Protein AF-A0A0F8W3Z9-F1 (afdb_monomer)

Solven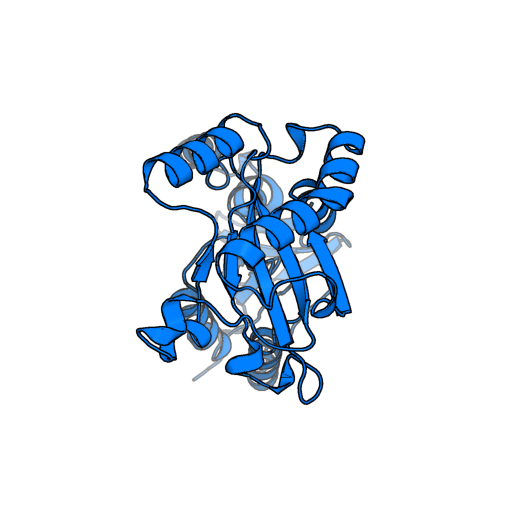t-accessible surface area (backbone atoms only — not comparable to full-atom values): 14877 Å² total; per-residue (Å²): 132,86,66,58,95,30,45,37,34,42,25,59,53,70,90,83,74,87,78,61,67,70,60,57,45,52,52,48,52,65,41,32,76,41,42,36,48,34,50,60,49,85,81,93,47,72,67,58,58,51,50,52,50,51,22,46,77,62,70,28,65,73,54,64,90,62,57,72,54,29,51,36,68,56,96,96,36,63,43,26,36,30,31,70,89,70,53,73,48,79,20,72,39,77,46,75,60,43,55,71,59,53,45,46,45,55,28,57,28,54,87,77,50,54,69,73,54,49,55,51,56,71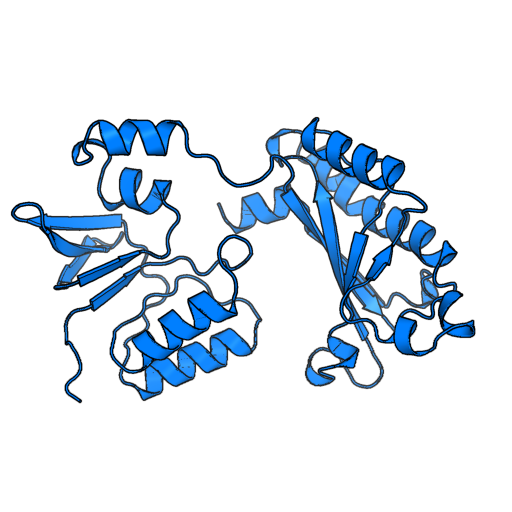,74,57,71,78,75,70,66,41,30,68,18,39,44,35,38,37,24,53,58,73,63,51,39,66,66,29,81,80,42,64,63,61,59,64,46,72,69,43,80,46,75,66,95,50,69,64,58,52,50,50,38,52,50,31,5,55,69,44,32,71,35,88,68,56,37,33,43,35,30,47,59,26,82,80,41,60,84,73,25,63,91,81,38,28,36,36,41,33,40,34,61,25,17,43,41,86,59,50,55,74,67,56,50,51,50,46,51,72,44,45,63,60,53,23,40,57,53,44,24,76,50,12,69,63,38,41,74,91,32,48,76,46,72,50,56,42,44,32,53,55,49,45,72,71,76,107

Nearest PDB structures (foldseek):
  4dgk-assembly1_A  TM=7.203E-01  e=3.608E-09  Pantoea ananatis
  3fg2-assembly1_P  TM=6.485E-01  e=2.665E-03  Rhodopseudomonas palustris
  3lxd-assembly1_A  TM=5.078E-01  e=5.496E-03  Novosphingobium aromaticivorans DSM 12444
  3nlc-assembly1_A  TM=4.583E-01  e=8.470E-04  Vibrio parahaemolyticus
  2i0z-assembly1_A  TM=4.394E-01  e=2.224E-03  Bacillus cereus

Organism: NCBI:txid412755

Structure (mmCIF, N/CA/C/O backbone):
data_AF-A0A0F8W3Z9-F1
#
_entry.id   AF-A0A0F8W3Z9-F1
#
loop_
_atom_site.group_PDB
_atom_site.id
_atom_site.type_symbol
_atom_site.label_atom_id
_atom_site.label_alt_id
_atom_site.label_comp_id
_atom_site.label_asym_id
_atom_site.label_entity_id
_atom_site.label_seq_id
_atom_site.pdbx_PDB_ins_code
_atom_site.Cartn_x
_atom_site.Cartn_y
_atom_site.Cartn_z
_atom_site.occupancy
_atom_site.B_iso_or_equiv
_atom_site.auth_seq_id
_atom_site.auth_comp_id
_atom_site.auth_asym_id
_atom_site.auth_atom_id
_atom_site.pdbx_PDB_model_num
ATOM 1 N N . MET A 1 1 ? -18.873 -22.436 25.878 1.00 32.19 1 MET A N 1
ATOM 2 C CA . MET A 1 1 ? -18.238 -21.326 26.623 1.00 32.19 1 MET A CA 1
ATOM 3 C C . MET A 1 1 ? -19.134 -20.111 26.423 1.00 32.19 1 MET A C 1
ATOM 5 O O . MET A 1 1 ? -19.503 -19.871 25.285 1.00 32.19 1 MET A O 1
ATOM 9 N N . ALA A 1 2 ? -19.618 -19.459 27.483 1.00 29.38 2 ALA A N 1
ATOM 10 C CA . ALA A 1 2 ? -20.627 -18.401 27.351 1.00 29.38 2 ALA A CA 1
ATOM 11 C C . ALA A 1 2 ? -20.023 -17.142 26.696 1.00 29.38 2 ALA A C 1
ATOM 13 O O . ALA A 1 2 ? -18.979 -16.673 27.146 1.00 29.38 2 ALA A O 1
ATOM 14 N N . ALA A 1 3 ? -20.665 -16.625 25.642 1.00 35.78 3 ALA A N 1
ATOM 15 C CA . ALA A 1 3 ? -20.302 -15.367 24.988 1.00 35.78 3 ALA A CA 1
ATOM 16 C C . ALA A 1 3 ? -20.318 -14.216 26.008 1.00 35.78 3 ALA A C 1
ATOM 18 O O . ALA A 1 3 ? -21.234 -14.145 26.831 1.00 35.78 3 ALA A O 1
ATOM 19 N N . ILE A 1 4 ? -19.322 -13.323 25.981 1.00 41.84 4 ILE A N 1
ATOM 20 C CA . ILE A 1 4 ? -19.364 -12.101 26.797 1.00 41.84 4 ILE A CA 1
ATOM 21 C C . ILE A 1 4 ? -20.259 -11.108 26.037 1.00 41.84 4 ILE A C 1
ATOM 23 O O . ILE A 1 4 ? -19.826 -10.622 24.994 1.00 41.84 4 ILE A O 1
ATOM 27 N N . PRO A 1 5 ? -21.477 -10.783 26.507 1.00 47.91 5 PRO A N 1
ATOM 28 C CA . PRO A 1 5 ? -22.505 -10.134 25.679 1.00 47.91 5 PRO A CA 1
ATOM 29 C C . PRO A 1 5 ? -22.256 -8.657 25.321 1.00 47.91 5 PRO A C 1
ATOM 31 O O . PRO A 1 5 ? -23.180 -7.982 24.884 1.00 47.91 5 PRO A O 1
ATOM 34 N N . ASP A 1 6 ? -21.063 -8.106 25.569 1.00 63.59 6 ASP A N 1
ATOM 35 C CA . ASP A 1 6 ? -20.910 -6.660 25.763 1.00 63.59 6 ASP A CA 1
ATOM 36 C C . ASP A 1 6 ? -19.548 -6.068 25.324 1.00 63.59 6 ASP A C 1
ATOM 38 O O . ASP A 1 6 ? -19.134 -5.037 25.862 1.00 63.59 6 ASP A O 1
ATOM 42 N N . LEU A 1 7 ? -18.808 -6.697 24.406 1.00 61.34 7 LEU A N 1
ATOM 43 C CA . LEU A 1 7 ? -17.662 -6.045 23.743 1.00 61.34 7 LEU A CA 1
ATOM 44 C C . LEU A 1 7 ? -18.175 -5.247 22.542 1.00 61.34 7 LEU A C 1
ATOM 46 O O . LEU A 1 7 ? -19.093 -5.697 21.878 1.00 61.34 7 LEU A O 1
ATOM 50 N N . VAL A 1 8 ? -17.584 -4.096 22.245 1.00 68.69 8 VAL A N 1
ATOM 51 C CA . VAL A 1 8 ? -17.716 -3.432 20.946 1.00 68.69 8 VAL A CA 1
ATOM 52 C C . VAL A 1 8 ? -16.313 -3.171 20.418 1.00 68.69 8 VAL A C 1
ATOM 54 O O . VAL A 1 8 ? -15.536 -2.474 21.071 1.00 68.69 8 VAL A O 1
ATOM 57 N N . VAL A 1 9 ? -15.973 -3.723 19.255 1.00 65.56 9 VAL A N 1
ATOM 58 C CA . VAL A 1 9 ? -14.785 -3.270 18.520 1.00 65.56 9 VAL A CA 1
ATOM 59 C C . VAL A 1 9 ? -15.173 -2.053 17.685 1.00 65.56 9 VAL A C 1
ATOM 61 O O . VAL A 1 9 ? -16.319 -1.976 17.262 1.00 65.56 9 VAL A O 1
ATOM 64 N N . LEU A 1 10 ? -14.268 -1.105 17.469 1.00 65.50 10 LEU A N 1
ATOM 65 C CA . LEU A 1 10 ? -14.437 0.050 16.583 1.00 65.50 10 LEU A CA 1
ATOM 66 C C . LEU A 1 10 ? -13.252 0.087 15.636 1.00 65.50 10 LEU A C 1
ATOM 68 O O . LEU A 1 10 ? -12.133 0.060 16.130 1.00 65.50 10 LEU A O 1
ATOM 72 N N . GLY A 1 11 ? -13.440 0.177 14.327 1.00 55.06 11 GLY A N 1
ATOM 73 C CA . GLY A 1 11 ? -12.294 0.271 13.435 1.00 55.06 11 GLY A CA 1
ATOM 74 C C . GLY A 1 11 ? -12.648 0.595 12.000 1.00 55.06 11 GLY A C 1
ATOM 75 O O . GLY A 1 11 ? -13.570 0.003 11.443 1.00 55.06 11 GLY A O 1
ATOM 76 N N . ASP A 1 12 ? -11.828 1.452 11.404 1.00 44.22 12 ASP A N 1
ATOM 77 C CA . ASP A 1 12 ? -11.501 1.406 9.985 1.00 44.22 12 ASP A CA 1
ATOM 78 C C . ASP A 1 12 ? -10.513 0.253 9.780 1.00 44.22 12 ASP A C 1
ATOM 80 O O . ASP A 1 12 ? -9.408 0.266 10.321 1.00 44.22 12 ASP A O 1
ATOM 84 N N . LEU A 1 13 ? -10.917 -0.806 9.068 1.00 38.19 13 LEU A N 1
ATOM 85 C CA . LEU A 1 13 ? -9.946 -1.781 8.566 1.00 38.19 13 LEU A CA 1
ATOM 86 C C . LEU A 1 13 ? -9.390 -1.257 7.245 1.00 38.19 13 LEU A C 1
ATOM 88 O O . LEU A 1 13 ? -9.756 -1.712 6.168 1.00 38.19 13 LEU A O 1
ATOM 92 N N . HIS A 1 14 ? -8.457 -0.319 7.349 1.00 37.94 14 HIS A N 1
ATOM 93 C CA . HIS A 1 14 ? -7.496 -0.052 6.287 1.00 37.94 14 HIS A CA 1
ATOM 94 C C . HIS A 1 14 ? -6.191 -0.758 6.665 1.00 37.94 14 HIS A C 1
ATOM 96 O O . HIS A 1 14 ? -5.303 -0.189 7.296 1.00 37.94 14 HIS A O 1
ATOM 102 N N . LEU A 1 15 ? -6.104 -2.056 6.359 1.00 36.59 15 LEU A N 1
ATOM 103 C CA . LEU A 1 15 ? -4.894 -2.841 6.606 1.00 36.59 15 LEU A CA 1
ATOM 104 C C . LEU A 1 15 ? -3.867 -2.589 5.502 1.00 36.59 15 LEU A C 1
ATOM 106 O O . LEU A 1 15 ? -3.662 -3.434 4.640 1.00 36.59 15 LEU A O 1
ATOM 110 N N . GLU A 1 16 ? -3.180 -1.453 5.570 1.00 37.44 16 GLU A N 1
ATOM 111 C CA . GLU A 1 16 ? -1.851 -1.343 4.952 1.00 37.44 16 GLU A CA 1
ATOM 112 C C . GLU A 1 16 ? -0.750 -0.924 5.923 1.00 37.44 16 GLU A C 1
ATOM 114 O O . GLU A 1 16 ? 0.424 -1.089 5.602 1.00 37.44 16 GLU A O 1
ATOM 119 N N . GLN A 1 17 ? -1.055 -0.482 7.147 1.00 37.78 17 GLN A N 1
ATOM 120 C CA . GLN A 1 17 ? -0.005 -0.171 8.115 1.00 37.78 17 GLN A CA 1
ATOM 121 C C . GLN A 1 17 ? -0.402 -0.553 9.544 1.00 37.78 17 GLN A C 1
ATOM 123 O O . GLN A 1 17 ? -1.410 -0.096 10.068 1.00 37.78 17 GLN A O 1
ATOM 128 N N . ILE A 1 18 ? 0.505 -1.307 10.183 1.00 33.00 18 ILE A N 1
ATOM 129 C CA . ILE A 1 18 ? 0.638 -1.595 11.623 1.00 33.00 18 ILE A CA 1
ATOM 130 C C . ILE A 1 18 ? 0.083 -2.969 12.075 1.00 33.00 18 ILE A C 1
ATOM 132 O O . ILE A 1 18 ? -1.115 -3.218 12.107 1.00 33.00 18 ILE A O 1
ATOM 136 N N . LEU A 1 19 ? 1.037 -3.801 12.537 1.00 30.08 19 LEU A N 1
ATOM 137 C CA . LEU A 1 19 ? 0.983 -5.171 13.089 1.00 30.08 19 LEU A CA 1
ATOM 138 C C . LEU A 1 19 ? 1.098 -6.327 12.082 1.00 30.08 19 LEU A C 1
ATOM 140 O O . LEU A 1 19 ? 0.495 -6.340 11.015 1.00 30.08 19 LEU A O 1
ATOM 144 N N . ARG A 1 20 ? 1.911 -7.328 12.455 1.00 29.58 20 ARG A N 1
ATOM 145 C CA . ARG A 1 20 ? 2.097 -8.566 11.691 1.00 29.58 20 ARG A CA 1
ATOM 146 C C . ARG A 1 20 ? 0.730 -9.247 11.535 1.00 29.58 20 ARG A C 1
ATOM 148 O O . ARG A 1 20 ? 0.109 -9.523 12.566 1.00 29.58 20 ARG A O 1
ATOM 155 N N . PRO A 1 21 ? 0.288 -9.580 10.306 1.00 39.38 21 PRO A N 1
ATOM 156 C CA . PRO A 1 21 ? -1.015 -10.194 10.056 1.00 39.38 21 PRO A CA 1
ATOM 157 C C . PRO A 1 21 ? -1.294 -11.398 10.956 1.00 39.38 21 PRO A C 1
ATOM 159 O O . PRO A 1 21 ? -2.402 -11.540 11.441 1.00 39.38 21 PRO A O 1
ATOM 162 N N . ALA A 1 22 ? -0.278 -12.201 11.294 1.00 29.47 22 ALA A N 1
ATOM 163 C CA . ALA A 1 22 ? -0.415 -13.368 12.166 1.00 29.47 22 ALA A CA 1
ATOM 164 C C . ALA A 1 22 ? -0.783 -13.049 13.633 1.00 29.47 22 ALA A C 1
ATOM 166 O O . ALA A 1 22 ? -1.481 -13.835 14.268 1.00 29.47 22 ALA A O 1
ATOM 167 N N . GLU A 1 23 ? -0.341 -11.916 14.189 1.00 33.16 23 GLU A N 1
ATOM 168 C CA . GLU A 1 23 ? -0.627 -11.540 15.585 1.00 33.16 23 GLU A CA 1
ATOM 169 C C . GLU A 1 23 ? -2.019 -10.916 15.706 1.00 33.16 23 GLU A C 1
ATOM 171 O O . GLU A 1 23 ? -2.770 -11.254 16.621 1.00 33.16 23 GLU A O 1
ATOM 176 N N . LEU A 1 24 ? -2.398 -10.079 14.733 1.00 40.56 24 LEU A N 1
ATOM 177 C CA . LEU A 1 24 ? -3.757 -9.556 14.622 1.00 40.56 24 LEU A CA 1
ATOM 178 C C . LEU A 1 24 ? -4.743 -10.676 14.269 1.00 40.56 24 LEU A C 1
ATOM 180 O O . LEU A 1 24 ? -5.827 -10.710 14.826 1.00 40.56 24 LEU A O 1
ATOM 184 N N . PHE A 1 25 ? -4.356 -11.628 13.418 1.00 42.88 25 PHE A N 1
ATOM 185 C CA . PHE A 1 25 ? -5.133 -12.823 13.088 1.00 42.88 25 PHE A CA 1
ATOM 186 C C . PHE A 1 25 ? -5.308 -13.731 14.298 1.00 42.88 25 PHE A C 1
ATOM 188 O O . PHE A 1 25 ? -6.415 -14.188 14.520 1.00 42.88 25 PHE A O 1
ATOM 195 N N . ALA A 1 26 ? -4.283 -13.955 15.126 1.00 36.12 26 ALA A N 1
ATOM 196 C CA . ALA A 1 26 ? -4.426 -14.737 16.356 1.00 36.12 26 ALA A CA 1
ATOM 197 C C . ALA A 1 26 ? -5.340 -14.041 17.376 1.00 36.12 26 ALA A C 1
ATOM 199 O O . ALA A 1 26 ? -6.197 -14.692 17.970 1.00 36.12 26 ALA A O 1
ATOM 200 N N . ILE A 1 27 ? -5.206 -12.719 17.534 1.00 43.56 27 ILE A N 1
ATOM 201 C CA . ILE A 1 27 ? -6.075 -11.920 18.405 1.00 43.56 27 ILE A CA 1
ATOM 202 C C . ILE A 1 27 ? -7.502 -11.886 17.843 1.00 43.56 27 ILE A C 1
ATOM 204 O O . ILE A 1 27 ? -8.442 -12.124 18.582 1.00 43.56 27 ILE A O 1
ATOM 208 N N . LEU A 1 28 ? -7.699 -11.670 16.544 1.00 42.62 28 LEU A N 1
ATOM 209 C CA . LEU A 1 28 ? -9.016 -11.633 15.907 1.00 42.62 28 LEU A CA 1
ATOM 210 C C . LEU A 1 28 ? -9.651 -13.020 15.797 1.00 42.62 28 LEU A C 1
ATOM 212 O O . LEU A 1 28 ? -10.861 -13.095 15.934 1.00 42.62 28 LEU A O 1
ATOM 216 N N . LEU A 1 29 ? -8.903 -14.117 15.629 1.00 40.78 29 LEU A N 1
ATOM 217 C CA . LEU A 1 29 ? -9.453 -15.476 15.719 1.00 40.78 29 LEU A CA 1
ATOM 218 C C . LEU A 1 29 ? -9.889 -15.778 17.152 1.00 40.78 29 LEU A C 1
ATOM 220 O O . LEU A 1 29 ? -11.009 -16.240 17.352 1.00 40.78 29 LEU A O 1
ATOM 224 N N . ASP A 1 30 ? -9.043 -15.481 18.143 1.00 38.97 30 ASP A N 1
ATOM 225 C CA . ASP A 1 30 ? -9.362 -15.685 19.561 1.00 38.97 30 ASP A CA 1
ATOM 226 C C . ASP A 1 30 ? -10.550 -14.809 20.004 1.00 38.97 30 ASP A C 1
ATOM 228 O O . ASP A 1 30 ? -11.442 -15.264 20.726 1.00 38.97 30 ASP A O 1
ATOM 232 N N . LEU A 1 31 ? -10.636 -13.579 19.484 1.00 39.56 31 LEU A N 1
ATOM 233 C CA . LEU A 1 31 ? -11.755 -12.670 19.718 1.00 39.56 31 LEU A CA 1
ATOM 234 C C . LEU A 1 31 ? -13.016 -13.049 18.902 1.00 39.56 31 LEU A C 1
ATOM 236 O O . LEU A 1 31 ? -14.131 -12.959 19.417 1.00 39.56 31 LEU A O 1
ATOM 240 N N . SER A 1 32 ? -12.882 -13.529 17.661 1.00 39.59 32 SER A N 1
ATOM 241 C CA . SER A 1 32 ? -14.008 -13.935 16.791 1.00 39.59 32 SER A CA 1
ATOM 242 C C . SER A 1 32 ? -14.749 -15.151 17.328 1.00 39.59 32 SER A C 1
ATOM 244 O O . SER A 1 32 ? -15.940 -15.306 17.082 1.00 39.59 32 SER A O 1
ATOM 246 N N . GLN A 1 33 ? -14.082 -15.982 18.132 1.00 36.38 33 GLN A N 1
ATOM 247 C CA . GLN A 1 33 ? -14.734 -17.081 18.834 1.00 36.38 33 GLN A CA 1
ATOM 248 C C . GLN A 1 33 ? -15.651 -16.608 19.976 1.00 36.38 33 GLN A C 1
ATOM 250 O O . GLN A 1 33 ? -16.296 -17.449 20.608 1.00 36.38 33 GLN A O 1
ATOM 255 N N . ARG A 1 34 ? -15.686 -15.304 20.316 1.00 33.91 34 ARG A N 1
ATOM 256 C CA . ARG A 1 34 ? -16.327 -14.830 21.557 1.00 33.91 34 ARG A CA 1
ATOM 257 C C . ARG A 1 34 ? -17.018 -13.448 21.527 1.00 33.91 34 ARG A C 1
ATOM 259 O O . ARG A 1 34 ? -17.699 -13.170 22.518 1.00 33.91 34 ARG A O 1
ATOM 266 N N . PHE A 1 35 ? -16.890 -12.589 20.496 1.00 46.09 35 PHE A N 1
ATOM 267 C CA . PHE A 1 35 ? -17.261 -11.156 20.627 1.00 46.09 35 PHE A CA 1
ATOM 268 C C . PHE A 1 35 ? -17.724 -10.394 19.359 1.00 46.09 35 PHE A C 1
ATOM 270 O O . PHE A 1 35 ? -17.380 -10.764 18.250 1.00 46.09 35 PHE A O 1
ATOM 277 N N . PHE A 1 36 ? -18.414 -9.254 19.547 1.00 37.94 36 PHE A N 1
ATOM 278 C CA . PHE A 1 36 ? -18.885 -8.297 18.517 1.00 37.94 36 PHE A CA 1
ATOM 279 C C . PHE A 1 36 ? -17.748 -7.475 17.866 1.00 37.94 36 PHE A C 1
ATOM 281 O O . PHE A 1 36 ? -16.880 -6.961 18.575 1.00 37.94 36 PHE A O 1
ATOM 288 N N . LEU A 1 37 ? -17.801 -7.268 16.542 1.00 40.16 37 LEU A N 1
ATOM 289 C CA . LEU A 1 37 ? -16.763 -6.622 15.728 1.00 40.16 37 LEU A CA 1
ATOM 290 C C . LEU A 1 37 ? -17.375 -5.521 14.832 1.00 40.16 37 LEU A C 1
ATOM 292 O O . LEU A 1 37 ? -18.360 -5.766 14.145 1.00 40.16 37 LEU A O 1
ATOM 296 N N . HIS A 1 38 ? -16.801 -4.315 14.809 1.00 35.47 38 HIS A N 1
ATOM 297 C CA . HIS A 1 38 ? -17.162 -3.252 13.856 1.00 35.47 38 HIS A CA 1
ATOM 298 C C . HIS A 1 38 ? -16.032 -3.082 12.843 1.00 35.47 38 HIS A C 1
ATOM 300 O O . HIS A 1 38 ? -14.871 -2.983 13.239 1.00 35.47 38 HIS A O 1
ATOM 306 N N . ILE A 1 39 ? -16.391 -3.053 11.560 1.00 42.25 39 ILE A N 1
ATOM 307 C CA . ILE A 1 39 ? -15.475 -2.916 10.428 1.00 42.25 39 ILE A CA 1
ATOM 308 C C . ILE A 1 39 ? -16.053 -1.857 9.492 1.00 42.25 39 ILE A C 1
ATOM 310 O O . ILE A 1 39 ? -17.204 -1.987 9.066 1.00 42.25 39 ILE A O 1
ATOM 314 N N . GLN A 1 40 ? -15.275 -0.820 9.196 1.00 33.44 40 GLN A N 1
ATOM 315 C CA . GLN A 1 40 ? -15.743 0.341 8.443 1.00 33.44 40 GLN A CA 1
ATOM 316 C C . GLN A 1 40 ? -15.350 0.320 6.951 1.00 33.44 40 GLN A C 1
ATOM 318 O O . GLN A 1 40 ? -16.001 1.017 6.180 1.00 33.44 40 GLN A O 1
ATOM 323 N N . ASP A 1 41 ? -14.469 -0.585 6.501 1.00 32.72 41 ASP A N 1
ATOM 324 C CA . ASP A 1 41 ? -14.312 -0.883 5.069 1.00 32.72 41 ASP A CA 1
ATOM 325 C C . ASP A 1 41 ? -13.711 -2.278 4.821 1.00 32.72 41 ASP A C 1
ATOM 327 O O . ASP A 1 41 ? -13.001 -2.819 5.671 1.00 32.72 41 ASP A O 1
ATOM 331 N N . LEU A 1 42 ? -14.048 -2.901 3.692 1.00 36.41 42 LEU A N 1
ATOM 332 C CA . LEU A 1 42 ? -13.663 -4.279 3.361 1.00 36.41 42 LEU A CA 1
ATOM 333 C C . LEU A 1 42 ? -13.300 -4.342 1.878 1.00 36.41 42 LEU A C 1
ATOM 335 O O . LEU A 1 42 ? -14.088 -4.780 1.041 1.00 36.41 42 LEU A O 1
ATOM 339 N N . GLU A 1 43 ? -12.099 -3.887 1.531 1.00 34.72 43 GLU A N 1
ATOM 340 C CA . GLU A 1 43 ? -11.624 -4.005 0.158 1.00 34.72 43 GLU A CA 1
ATOM 341 C C . GLU A 1 43 ? -10.825 -5.300 -0.071 1.00 34.72 43 GLU A C 1
ATOM 343 O O . GLU A 1 43 ? -9.791 -5.557 0.535 1.00 34.72 43 GLU A O 1
ATOM 348 N N . HIS A 1 44 ? -11.378 -6.124 -0.967 1.00 43.22 44 HIS A N 1
ATOM 349 C CA . HIS A 1 44 ? -10.746 -7.032 -1.938 1.00 43.22 44 HIS A CA 1
ATOM 350 C C . HIS A 1 44 ? -9.654 -8.030 -1.510 1.00 43.22 44 HIS A C 1
ATOM 352 O O . HIS A 1 44 ? -9.029 -8.638 -2.377 1.00 43.22 44 HIS A O 1
ATOM 358 N N . HIS A 1 45 ? -9.506 -8.335 -0.223 1.00 51.75 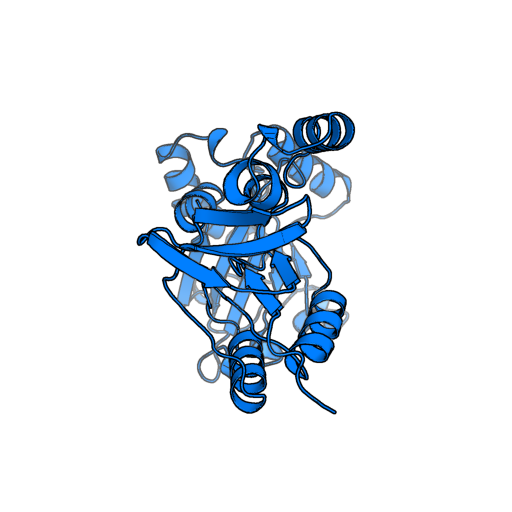45 HIS A N 1
ATOM 359 C CA . HIS A 1 45 ? -8.731 -9.499 0.219 1.00 51.75 45 HIS A CA 1
ATOM 360 C C . HIS A 1 45 ? -9.670 -10.613 0.696 1.00 51.75 45 HIS A C 1
ATOM 362 O O . HIS A 1 45 ? -10.393 -10.452 1.680 1.00 51.75 45 HIS A O 1
ATOM 368 N N . GLY A 1 46 ? -9.677 -11.758 -0.002 1.00 49.81 46 GLY A N 1
ATOM 369 C CA . GLY A 1 46 ? -10.557 -12.901 0.299 1.00 49.81 46 GLY A CA 1
ATOM 370 C C . GLY A 1 46 ? -10.479 -13.383 1.755 1.00 49.81 46 GLY A C 1
ATOM 371 O O . GLY A 1 46 ? -11.469 -13.861 2.306 1.00 49.81 46 GLY A O 1
ATOM 372 N N . GLU A 1 47 ? -9.344 -13.162 2.419 1.00 55.31 47 GLU A N 1
ATOM 373 C CA . GLU A 1 47 ? -9.138 -13.432 3.845 1.00 55.31 47 GLU A CA 1
ATOM 374 C C . GLU A 1 47 ? -10.093 -12.642 4.756 1.00 55.31 47 GLU A C 1
ATOM 376 O O . GLU A 1 47 ? -10.629 -13.198 5.716 1.00 55.31 47 GLU A O 1
ATOM 381 N N . LEU A 1 48 ? -10.375 -11.373 4.440 1.00 61.94 48 LEU A N 1
ATOM 382 C CA . LEU A 1 48 ? -11.280 -10.537 5.235 1.00 61.94 48 LEU A CA 1
ATOM 383 C C . LEU A 1 48 ? -12.738 -10.987 5.093 1.00 61.94 48 LEU A C 1
ATOM 385 O O . LEU A 1 48 ? -13.492 -10.951 6.065 1.00 61.94 48 LEU A O 1
ATOM 389 N N . ILE A 1 49 ? -13.129 -11.468 3.908 1.00 66.31 49 ILE A N 1
ATOM 390 C CA . ILE A 1 49 ? -14.462 -12.044 3.671 1.00 66.31 49 ILE A CA 1
ATOM 391 C C . ILE A 1 49 ? -14.632 -13.327 4.490 1.00 66.31 49 ILE A C 1
ATOM 393 O O . ILE A 1 49 ? -15.685 -13.545 5.098 1.00 66.31 49 ILE A O 1
ATOM 397 N N . LEU A 1 50 ? -13.592 -14.164 4.546 1.00 68.75 50 LEU A N 1
ATOM 398 C CA . LEU A 1 50 ? -13.594 -15.376 5.363 1.00 68.75 50 LEU A CA 1
ATOM 399 C C . LEU A 1 50 ? -13.666 -15.047 6.856 1.00 68.75 50 LEU A C 1
ATOM 401 O O . LEU A 1 50 ? -14.454 -15.668 7.569 1.00 68.75 50 LEU A O 1
ATOM 405 N N . LEU A 1 51 ? -12.919 -14.043 7.323 1.00 75.12 51 LEU A N 1
ATOM 406 C CA . LEU A 1 51 ? -12.977 -13.598 8.714 1.00 75.12 51 LEU A CA 1
ATOM 407 C C . LEU A 1 51 ? -14.357 -13.032 9.071 1.00 75.12 51 LEU A C 1
ATOM 409 O O . LEU A 1 51 ? -14.933 -13.422 10.084 1.00 75.12 51 LEU A O 1
ATOM 413 N N . ALA A 1 52 ? -14.922 -12.166 8.228 1.00 76.38 52 ALA A N 1
ATOM 414 C CA . ALA A 1 52 ? -16.268 -11.633 8.425 1.00 76.38 52 ALA A CA 1
ATOM 415 C C . ALA A 1 52 ? -17.308 -12.763 8.484 1.00 76.38 52 ALA A C 1
ATOM 417 O O . ALA A 1 52 ? -18.145 -12.790 9.385 1.00 76.38 52 ALA A O 1
ATOM 418 N N . SER A 1 53 ? -17.205 -13.744 7.584 1.00 73.62 53 SER A N 1
ATOM 419 C CA . SER A 1 53 ? -18.075 -14.926 7.576 1.00 73.62 53 SER A CA 1
ATOM 420 C C . SER A 1 53 ? -17.918 -15.767 8.847 1.00 73.62 53 SER A C 1
ATOM 422 O O . SER A 1 53 ? -18.911 -16.206 9.425 1.00 73.62 53 SER A O 1
ATOM 424 N N . ALA A 1 54 ? -16.685 -15.969 9.321 1.00 78.00 54 ALA A N 1
ATOM 425 C CA . ALA A 1 54 ? -16.410 -16.678 10.567 1.00 78.00 54 ALA A CA 1
ATOM 426 C C . ALA A 1 54 ? -17.017 -15.954 11.778 1.00 78.00 54 ALA A C 1
ATOM 428 O O . ALA A 1 54 ? -17.682 -16.593 12.591 1.00 78.00 54 ALA A O 1
ATOM 429 N N . CYS A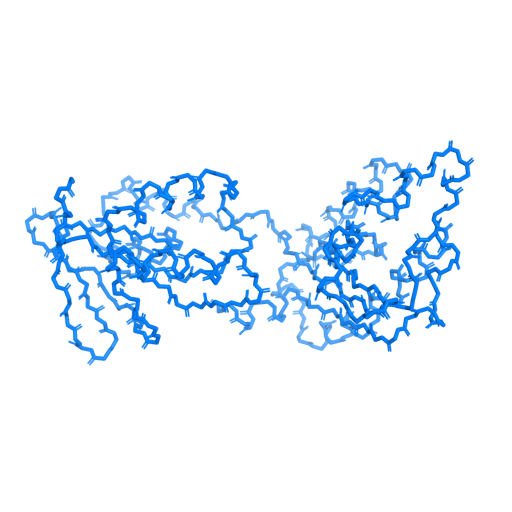 1 55 ? -16.867 -14.630 11.857 1.00 77.94 55 CYS A N 1
ATOM 430 C CA . CYS A 1 55 ? -17.499 -13.795 12.877 1.00 77.94 55 CYS A CA 1
ATOM 431 C C . CYS A 1 55 ? -19.029 -13.939 12.849 1.00 77.94 55 CYS A C 1
ATOM 433 O O . CYS A 1 55 ? -19.642 -14.259 13.867 1.00 77.94 55 CYS A O 1
ATOM 435 N N . LEU A 1 56 ? -19.664 -13.778 11.685 1.00 78.88 56 LEU A N 1
ATOM 436 C CA . LEU A 1 56 ? -21.120 -13.918 11.554 1.00 78.88 56 LEU A CA 1
ATOM 437 C C . LEU A 1 56 ? -21.606 -15.299 12.029 1.00 78.88 56 LEU A C 1
ATOM 439 O O . LEU A 1 56 ? -22.588 -15.390 12.765 1.00 78.88 56 LEU A O 1
ATOM 443 N N . ASN A 1 57 ? -20.873 -16.369 11.700 1.00 80.25 57 ASN A N 1
ATOM 444 C CA . ASN A 1 57 ? -21.179 -17.733 12.149 1.00 80.25 57 ASN A CA 1
ATOM 445 C C . ASN A 1 57 ? -21.054 -17.928 13.671 1.00 80.25 57 ASN A C 1
ATOM 447 O O . ASN A 1 57 ? -21.666 -18.842 14.222 1.00 80.25 57 ASN A O 1
ATOM 451 N N . GLN A 1 58 ? -20.287 -17.079 14.358 1.00 83.81 58 GLN A N 1
ATOM 452 C CA . GLN A 1 58 ? -20.174 -17.055 15.821 1.00 83.81 58 GLN A CA 1
ATOM 453 C C . GLN A 1 58 ? -21.187 -16.102 16.486 1.00 83.81 58 GLN A C 1
ATOM 455 O O . GLN A 1 58 ? -21.156 -15.918 17.702 1.00 83.81 58 GLN A O 1
ATOM 460 N N . GLY A 1 59 ? -22.112 -15.513 15.717 1.00 81.44 59 GLY A N 1
ATOM 461 C CA . GLY A 1 59 ? -23.156 -14.619 16.231 1.00 81.44 59 GLY A CA 1
ATOM 462 C C . GLY A 1 59 ? -22.705 -13.171 16.432 1.00 81.44 59 GLY A C 1
ATOM 463 O O . GLY A 1 59 ? -23.346 -12.422 17.170 1.00 81.44 59 GLY A O 1
ATOM 464 N N . VAL A 1 60 ? -21.604 -12.771 15.796 1.00 82.06 60 VAL A N 1
ATOM 465 C CA . VAL A 1 60 ? -21.121 -11.386 15.777 1.00 82.06 60 VAL A CA 1
ATOM 466 C C . VAL A 1 60 ? -22.038 -10.536 14.895 1.00 82.06 60 VAL A C 1
ATOM 468 O O . VAL A 1 60 ? -22.288 -10.891 13.748 1.00 82.06 60 VAL A O 1
ATOM 471 N N . ASP A 1 61 ? -22.519 -9.400 15.404 1.00 82.25 61 ASP A N 1
ATOM 472 C CA . ASP A 1 61 ? -23.250 -8.403 14.606 1.00 82.25 61 ASP A CA 1
ATOM 473 C C . ASP A 1 61 ? -22.247 -7.423 13.970 1.00 82.25 61 ASP A C 1
ATOM 475 O O . ASP A 1 61 ? -21.519 -6.724 14.675 1.00 82.25 61 ASP A O 1
ATOM 479 N N . LEU A 1 62 ? -22.180 -7.416 12.635 1.00 81.62 62 LEU A N 1
ATOM 480 C CA . LEU A 1 62 ? -21.314 -6.534 11.850 1.00 81.62 62 LEU A CA 1
ATOM 481 C C . LEU A 1 62 ? -22.136 -5.354 11.321 1.00 81.62 62 LEU A C 1
ATOM 483 O O . LEU A 1 62 ? -23.039 -5.526 10.502 1.00 81.62 62 LEU A O 1
ATOM 487 N N . ARG A 1 63 ? -21.801 -4.136 11.758 1.00 81.31 63 ARG A N 1
ATOM 488 C CA . ARG A 1 63 ? -22.493 -2.909 11.330 1.00 81.31 63 ARG A CA 1
ATOM 489 C C . ARG A 1 63 ? -21.608 -2.061 10.441 1.00 81.31 63 ARG A C 1
ATOM 491 O O . ARG A 1 63 ? -20.688 -1.425 10.936 1.00 81.31 63 ARG A O 1
ATOM 498 N N . TYR A 1 64 ? -21.931 -2.004 9.159 1.00 81.31 64 TYR A N 1
ATOM 499 C CA . TYR A 1 64 ? -21.266 -1.124 8.199 1.00 81.31 64 TYR A CA 1
ATOM 500 C C . TYR A 1 64 ? -21.862 0.289 8.241 1.00 81.31 64 TYR A C 1
ATOM 502 O O . TYR A 1 64 ? -22.951 0.496 8.789 1.00 81.31 64 TYR A O 1
ATOM 510 N N . ASN A 1 65 ? -21.155 1.268 7.667 1.00 79.50 65 ASN A N 1
ATOM 511 C CA . ASN A 1 65 ? -21.627 2.655 7.528 1.00 79.50 65 ASN A CA 1
ATOM 512 C C . ASN A 1 65 ? -22.119 3.286 8.847 1.00 79.50 65 ASN A C 1
ATOM 514 O O . ASN A 1 65 ? -23.044 4.096 8.866 1.00 79.50 65 ASN A O 1
ATOM 518 N N . SER A 1 66 ? -21.532 2.877 9.973 1.00 84.31 66 SER A N 1
ATOM 519 C CA . SER A 1 66 ? -21.942 3.282 11.320 1.00 84.31 66 SER A CA 1
ATOM 520 C C . SER A 1 66 ? -20.802 4.031 12.007 1.00 84.31 66 SER A C 1
ATOM 522 O O . SER A 1 66 ? -20.302 3.584 13.033 1.00 84.31 66 SER A O 1
ATOM 524 N N . GLN A 1 67 ? -20.383 5.159 11.417 1.00 86.12 67 GLN A N 1
ATOM 525 C CA . GLN A 1 67 ? -19.232 5.935 11.885 1.00 86.12 67 GLN A CA 1
ATOM 526 C C . GLN A 1 67 ? -19.382 6.320 13.362 1.00 86.12 67 GLN A C 1
ATOM 528 O O . GLN A 1 67 ? -20.379 6.924 13.780 1.00 86.12 67 GLN A O 1
ATOM 533 N N . VAL A 1 68 ? -18.365 5.983 14.146 1.00 91.44 68 VAL A N 1
ATOM 534 C CA . VAL A 1 68 ? -18.315 6.242 15.582 1.00 91.44 68 VAL A CA 1
ATOM 535 C C . VAL A 1 68 ? -17.855 7.674 15.800 1.00 91.44 68 VAL A C 1
ATOM 537 O O . VAL A 1 68 ? -16.857 8.101 15.237 1.00 91.44 68 VAL A O 1
ATOM 540 N N . SER A 1 69 ? -18.588 8.426 16.615 1.00 92.88 69 SER A N 1
ATOM 541 C CA . SER A 1 69 ? -18.285 9.830 16.905 1.00 92.88 69 SER A CA 1
ATOM 542 C C . SER A 1 69 ? -17.648 10.036 18.276 1.00 92.88 69 SER A C 1
ATOM 544 O O . SER A 1 69 ? -16.975 11.039 18.488 1.00 92.88 69 SER A O 1
ATOM 546 N N . ARG A 1 70 ? -17.879 9.122 19.229 1.00 94.25 70 ARG A N 1
ATOM 547 C CA . ARG A 1 70 ? -17.315 9.205 20.584 1.00 94.25 70 ARG A CA 1
ATOM 548 C C . ARG A 1 70 ? -17.356 7.877 21.330 1.00 94.25 70 ARG A C 1
ATOM 550 O O . ARG A 1 70 ? -18.256 7.063 21.131 1.00 94.25 70 ARG A O 1
ATOM 557 N N . ILE A 1 71 ? -16.451 7.720 22.287 1.00 95.19 71 ILE A N 1
ATOM 558 C CA . ILE A 1 71 ? -16.497 6.691 23.324 1.00 95.19 71 ILE A CA 1
ATOM 559 C C . ILE A 1 71 ? -17.224 7.259 24.548 1.00 95.19 71 ILE A C 1
ATOM 561 O O . ILE A 1 71 ? -16.819 8.257 25.148 1.00 95.19 71 ILE A O 1
ATOM 565 N N . LEU A 1 72 ? -18.310 6.602 24.947 1.00 94.31 72 LEU A N 1
ATOM 566 C CA . LEU A 1 72 ? -19.062 6.938 26.150 1.00 94.31 72 LEU A CA 1
ATOM 567 C C . LEU A 1 72 ? -18.293 6.439 27.372 1.00 94.31 72 LEU A C 1
ATOM 569 O O . LEU A 1 72 ? -17.851 5.288 27.414 1.00 94.31 72 LEU A O 1
ATOM 573 N N . THR A 1 73 ? -18.155 7.291 28.385 1.00 93.25 73 THR A N 1
ATOM 574 C CA . THR A 1 73 ? -17.468 6.937 29.631 1.00 93.25 73 THR A CA 1
ATOM 575 C C . THR A 1 73 ? -18.266 7.366 30.856 1.00 93.25 73 THR A C 1
ATOM 577 O O . THR A 1 73 ? -18.932 8.400 30.858 1.00 93.25 73 THR A O 1
ATOM 580 N N . SER A 1 74 ? -18.171 6.575 31.922 1.00 92.38 74 SER A N 1
ATOM 581 C CA . SER A 1 74 ? -18.748 6.857 33.235 1.00 92.38 74 SER A CA 1
ATOM 582 C C . SER A 1 74 ? -17.798 6.361 34.323 1.00 92.38 74 SER A C 1
ATOM 584 O O . SER A 1 74 ? -17.278 5.249 34.228 1.00 92.38 74 SER A O 1
ATOM 586 N N . ASN A 1 75 ? -17.541 7.190 35.341 1.00 89.75 75 ASN A N 1
ATOM 587 C CA . ASN A 1 75 ? -16.640 6.881 36.462 1.00 89.75 75 ASN A CA 1
ATOM 588 C C . ASN A 1 75 ? -15.259 6.357 36.019 1.00 89.75 75 ASN A C 1
ATOM 590 O O . ASN A 1 75 ? -14.752 5.374 36.553 1.00 89.75 75 ASN A O 1
ATOM 594 N N . GLY A 1 76 ? -14.673 6.982 34.992 1.00 85.88 76 GLY A N 1
ATOM 595 C CA . GLY A 1 76 ? -13.361 6.597 34.456 1.00 85.88 76 GLY A CA 1
ATOM 596 C C . GLY A 1 76 ? -13.346 5.304 33.630 1.00 85.88 76 GLY A C 1
ATOM 597 O O . GLY A 1 76 ? -12.271 4.854 33.243 1.00 85.88 76 GLY A O 1
ATOM 598 N N . ARG A 1 77 ? -14.510 4.709 33.332 1.00 90.56 77 ARG A N 1
ATOM 599 C CA . ARG A 1 77 ? -14.639 3.474 32.548 1.00 90.56 77 ARG A CA 1
ATOM 600 C C . ARG A 1 77 ? -15.418 3.712 31.260 1.00 90.56 77 ARG A C 1
ATOM 602 O O . ARG A 1 77 ? -16.401 4.447 31.263 1.00 90.56 77 ARG A O 1
ATOM 609 N N . ALA A 1 78 ? -15.013 3.055 30.178 1.00 91.94 78 ALA A N 1
ATOM 610 C CA . ALA A 1 78 ? -15.792 2.992 28.948 1.00 91.94 78 ALA A CA 1
ATOM 611 C C . ALA A 1 78 ? -17.111 2.222 29.157 1.00 91.94 78 ALA A C 1
ATOM 613 O O . ALA A 1 78 ? -17.138 1.184 29.820 1.00 91.94 78 ALA A O 1
ATOM 614 N N . THR A 1 79 ? -18.209 2.748 28.616 1.00 94.94 79 THR A N 1
ATOM 615 C CA . THR A 1 79 ? -19.569 2.206 28.810 1.00 94.94 79 THR A CA 1
ATOM 616 C C . THR A 1 79 ? -20.356 2.020 27.516 1.00 94.94 79 THR A C 1
ATOM 618 O O . THR A 1 79 ? -21.508 1.584 27.551 1.00 94.94 79 THR A O 1
ATOM 621 N N . GLY A 1 80 ? -19.775 2.382 26.378 1.00 93.94 80 GLY A N 1
ATOM 622 C CA . GLY A 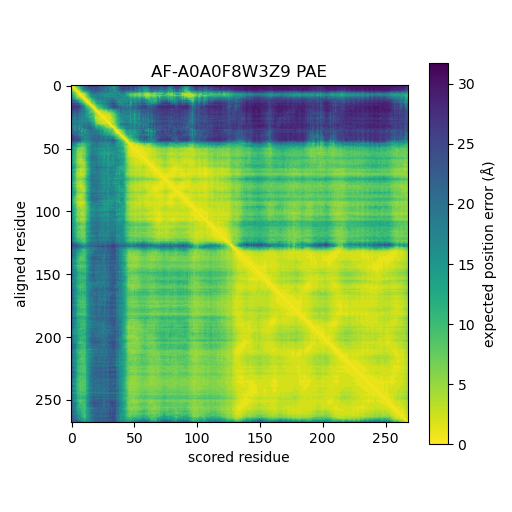1 80 ? -20.424 2.297 25.080 1.00 93.94 80 GLY A CA 1
ATOM 623 C C . GLY A 1 80 ? -19.843 3.283 24.082 1.00 93.94 80 GLY A C 1
ATOM 624 O O . GLY A 1 80 ? -18.836 3.936 24.345 1.00 93.94 80 GLY A O 1
ATOM 625 N N . ILE A 1 81 ? -20.514 3.414 22.951 1.00 94.81 81 ILE A N 1
ATOM 626 C CA . ILE A 1 81 ? -20.121 4.279 21.845 1.00 94.81 81 ILE A CA 1
ATOM 627 C C . ILE A 1 81 ? -21.299 5.143 21.409 1.00 94.81 81 ILE A C 1
ATOM 629 O O . ILE A 1 81 ? -22.453 4.719 21.484 1.00 94.81 81 ILE A O 1
ATOM 633 N N . GLY A 1 82 ? -21.000 6.358 20.967 1.00 93.75 82 GLY A N 1
ATOM 634 C CA . GLY A 1 82 ? -21.929 7.208 20.236 1.00 93.75 82 GLY A CA 1
ATOM 635 C C . GLY A 1 82 ? -21.599 7.155 18.752 1.00 93.75 82 GLY A C 1
ATOM 636 O O . GLY A 1 82 ? -20.430 7.237 18.377 1.00 93.75 82 GLY A O 1
ATOM 637 N N . LEU A 1 83 ? -22.620 7.016 17.916 1.00 92.62 83 LEU A N 1
ATOM 638 C CA . LEU A 1 83 ? -22.504 7.083 16.465 1.00 92.62 83 LEU A CA 1
ATOM 639 C C . LEU A 1 83 ? -22.718 8.519 15.977 1.00 92.62 83 LEU A C 1
ATOM 641 O O . LEU A 1 83 ? -23.260 9.371 16.688 1.00 92.62 83 LEU A O 1
ATOM 645 N N . LYS A 1 84 ? -22.280 8.812 14.754 1.00 90.94 84 LYS A N 1
ATOM 646 C CA . LYS A 1 84 ? -22.446 10.132 14.126 1.00 90.94 84 LYS A CA 1
ATOM 647 C C . LYS A 1 84 ? -23.912 10.510 13.900 1.00 90.94 84 LYS A C 1
ATOM 649 O O . LYS A 1 84 ? -24.253 11.684 13.966 1.00 90.94 84 LYS A O 1
ATOM 654 N N . ASP A 1 85 ? -24.781 9.524 13.698 1.00 90.56 85 ASP A N 1
ATOM 655 C CA . ASP A 1 85 ? -26.232 9.715 13.554 1.00 90.56 85 ASP A CA 1
ATOM 656 C C . ASP A 1 85 ? -26.976 9.925 14.889 1.00 90.56 85 ASP A C 1
ATOM 658 O O . ASP A 1 85 ? -28.201 10.032 14.913 1.00 90.56 85 ASP A O 1
ATOM 662 N N . GLY A 1 86 ? -26.244 9.986 16.005 1.00 93.19 86 GLY A N 1
ATOM 663 C CA . GLY A 1 86 ? -26.788 10.226 17.338 1.00 93.19 86 GLY A CA 1
ATOM 664 C C . GLY A 1 86 ? -27.236 8.971 18.087 1.00 93.19 86 GLY A C 1
ATOM 665 O O . GLY A 1 86 ? -27.555 9.077 19.272 1.00 93.19 86 GLY A O 1
ATOM 666 N N . ARG A 1 87 ? -27.233 7.784 17.464 1.00 92.00 87 ARG A N 1
ATOM 667 C CA . ARG A 1 87 ? -27.498 6.524 18.177 1.00 92.00 87 ARG A CA 1
ATOM 668 C C . ARG A 1 87 ? -26.375 6.214 19.167 1.00 92.00 87 ARG A C 1
ATOM 670 O O . ARG A 1 87 ? -25.211 6.534 18.936 1.00 92.00 87 ARG A O 1
ATOM 677 N N . GLU A 1 88 ? -26.719 5.524 20.251 1.00 94.44 88 GLU A N 1
ATOM 678 C CA . GLU A 1 88 ? -25.757 5.051 21.249 1.00 94.44 88 GLU A CA 1
ATOM 679 C C . GLU A 1 88 ? -25.848 3.535 21.414 1.00 94.44 88 GLU A C 1
ATOM 681 O O . GLU A 1 88 ? -26.938 2.960 21.456 1.00 94.44 88 GLU A O 1
ATOM 686 N N . ILE A 1 89 ? -24.693 2.883 21.531 1.00 91.38 89 ILE A N 1
ATOM 687 C CA . ILE A 1 89 ? -24.586 1.439 21.753 1.00 91.38 89 ILE A CA 1
ATOM 688 C C . ILE A 1 89 ? -23.845 1.229 23.067 1.00 91.38 89 ILE A C 1
ATOM 690 O O . ILE A 1 89 ? -22.702 1.654 23.219 1.00 91.38 89 ILE A O 1
ATOM 694 N N . LYS A 1 90 ? -24.498 0.583 24.035 1.00 92.69 90 LYS A N 1
ATOM 695 C CA . LYS A 1 90 ? -23.889 0.267 25.333 1.00 92.69 90 LYS A CA 1
ATOM 696 C C . LYS A 1 90 ? -22.979 -0.950 25.210 1.00 92.69 90 LYS A C 1
ATOM 698 O O . LYS A 1 90 ? -23.335 -1.918 24.550 1.00 92.69 90 LYS A O 1
ATOM 703 N N . ALA A 1 91 ? -21.836 -0.896 25.887 1.00 88.81 91 ALA A N 1
ATOM 704 C CA . ALA A 1 91 ? -20.850 -1.969 25.917 1.00 88.81 91 ALA A CA 1
ATOM 705 C C . ALA A 1 91 ? -20.115 -1.975 27.264 1.00 88.81 91 ALA A C 1
ATOM 707 O O . ALA A 1 91 ? -19.884 -0.928 27.872 1.00 88.81 91 ALA A O 1
ATOM 708 N N . LYS A 1 92 ? -19.729 -3.153 27.754 1.00 87.50 92 LYS A N 1
ATOM 709 C CA . LYS A 1 92 ? -18.877 -3.300 28.944 1.00 87.50 92 LYS A CA 1
ATOM 710 C C . LYS A 1 92 ? -17.401 -3.154 28.601 1.00 87.50 92 LYS A C 1
ATOM 712 O O . LYS A 1 92 ? -16.642 -2.715 29.464 1.00 87.50 92 LYS A O 1
ATOM 717 N N . ILE A 1 93 ? -17.018 -3.531 27.383 1.00 88.94 93 ILE A N 1
ATOM 718 C CA . ILE A 1 93 ? -15.650 -3.459 26.874 1.00 88.94 93 ILE A CA 1
ATOM 719 C C . ILE A 1 93 ? -15.691 -2.762 25.515 1.00 88.94 93 ILE A C 1
ATOM 721 O O . ILE A 1 93 ? -16.608 -2.986 24.729 1.00 88.94 93 ILE A O 1
ATOM 725 N N . ILE A 1 94 ? -14.697 -1.920 25.243 1.00 89.38 94 ILE A N 1
ATOM 726 C CA . ILE A 1 94 ? -14.494 -1.307 23.931 1.00 89.38 94 ILE A CA 1
ATOM 727 C C . ILE A 1 94 ? -13.068 -1.608 23.496 1.00 89.38 94 ILE A C 1
ATOM 729 O O . ILE A 1 94 ? -12.133 -1.321 24.244 1.00 89.38 94 ILE A O 1
ATOM 733 N N . ALA A 1 95 ? -12.911 -2.175 22.306 1.00 90.50 95 ALA A N 1
ATOM 734 C CA . ALA A 1 95 ? -11.619 -2.375 21.664 1.00 90.50 95 ALA A CA 1
ATOM 735 C C . ALA A 1 95 ? -11.547 -1.472 20.428 1.00 90.50 95 ALA A C 1
ATOM 737 O O . ALA A 1 95 ? -12.383 -1.573 19.542 1.00 90.50 95 ALA A O 1
ATOM 738 N N . SER A 1 96 ? -10.585 -0.556 20.372 1.00 85.38 96 SER A N 1
ATOM 739 C CA . SER A 1 96 ? -10.428 0.329 19.214 1.00 85.38 96 SER A CA 1
ATOM 740 C C . SER A 1 96 ? -9.309 -0.184 18.316 1.00 85.38 96 SER A C 1
ATOM 742 O O . SER A 1 96 ? -8.202 -0.418 18.793 1.00 85.38 96 SER A O 1
ATOM 744 N N . ASN A 1 97 ? -9.624 -0.351 17.039 1.00 85.38 97 ASN A N 1
ATOM 745 C CA . ASN A 1 97 ? -8.719 -0.605 15.926 1.00 85.38 97 ASN A CA 1
ATOM 746 C C . ASN A 1 97 ? -8.466 0.668 15.093 1.00 85.38 97 ASN A C 1
ATOM 748 O O . ASN A 1 97 ? -7.708 0.617 14.134 1.00 85.38 97 ASN A O 1
ATOM 752 N N . ALA A 1 98 ? -9.090 1.803 15.437 1.00 84.88 98 ALA A N 1
ATOM 753 C CA . ALA A 1 98 ? -8.690 3.101 14.895 1.00 84.88 98 ALA A CA 1
ATOM 754 C C . ALA A 1 98 ? -7.282 3.474 15.387 1.00 84.88 98 ALA A C 1
ATOM 756 O O . ALA A 1 98 ? -6.835 2.990 16.436 1.00 84.88 98 ALA A O 1
ATOM 757 N N . ASP A 1 99 ? -6.595 4.367 14.674 1.00 81.88 99 ASP A N 1
ATOM 758 C CA . ASP A 1 99 ? -5.260 4.798 15.073 1.00 81.88 99 ASP A CA 1
ATOM 759 C C . ASP A 1 99 ? -5.278 5.470 16.472 1.00 81.88 99 ASP A C 1
ATOM 761 O O . ASP A 1 99 ? -6.331 5.888 16.989 1.00 81.88 99 ASP A O 1
ATOM 765 N N . PRO A 1 100 ? -4.118 5.562 17.147 1.00 85.50 100 PRO A N 1
ATOM 766 C CA . PRO A 1 100 ? -4.049 6.123 18.489 1.00 85.50 100 PRO A CA 1
ATOM 767 C C . PRO A 1 100 ? -4.540 7.573 18.581 1.00 85.50 100 PRO A C 1
ATOM 769 O O . PRO A 1 100 ? -5.125 7.936 19.604 1.00 85.50 100 PRO A O 1
ATOM 772 N N . ARG A 1 101 ? -4.329 8.412 17.558 1.00 85.38 101 ARG A N 1
ATOM 773 C CA . ARG A 1 101 ? -4.813 9.797 17.579 1.00 85.38 101 ARG A CA 1
ATOM 774 C C . ARG A 1 101 ? -6.329 9.827 17.499 1.00 85.38 101 ARG A C 1
ATOM 776 O O . ARG A 1 101 ? -6.929 10.398 18.409 1.00 85.38 101 ARG A O 1
ATOM 783 N N . THR A 1 102 ? -6.955 9.152 16.538 1.00 87.88 102 THR A N 1
ATOM 784 C CA . THR A 1 102 ? -8.424 9.109 16.468 1.00 87.88 102 THR A CA 1
ATOM 785 C C . THR A 1 102 ? -9.020 8.507 17.739 1.00 87.88 102 THR A C 1
ATOM 787 O O . THR A 1 102 ? -9.903 9.099 18.361 1.00 87.88 102 THR A O 1
ATOM 790 N N . THR A 1 103 ? -8.482 7.389 18.235 1.00 90.44 103 THR A N 1
ATOM 791 C CA . THR A 1 103 ? -8.996 6.752 19.459 1.00 90.44 103 THR A CA 1
ATOM 792 C C . THR A 1 103 ? -8.916 7.674 20.681 1.00 90.44 103 THR A C 1
ATOM 794 O O . THR A 1 103 ? -9.899 7.830 21.412 1.00 90.44 103 THR A O 1
ATOM 797 N N . PHE A 1 104 ? -7.751 8.267 20.952 1.00 90.81 104 PHE A N 1
ATOM 798 C CA . PHE A 1 104 ? -7.526 8.998 22.200 1.00 90.81 104 PHE A CA 1
ATOM 799 C C . PHE A 1 104 ? -7.880 10.483 22.115 1.00 90.81 104 PHE A C 1
ATOM 801 O O . PHE A 1 104 ? -8.384 11.035 23.093 1.00 90.81 104 PHE A O 1
ATOM 808 N N . MET A 1 105 ? -7.602 11.139 20.990 1.00 89.19 105 MET A N 1
ATOM 809 C CA . MET A 1 105 ? -7.817 12.578 20.830 1.00 89.19 105 MET A CA 1
ATOM 810 C C . MET A 1 105 ? -9.261 12.888 20.445 1.00 89.19 105 MET A C 1
ATOM 812 O O . MET A 1 105 ? -9.851 13.792 21.035 1.00 89.19 105 MET A O 1
ATOM 816 N N . GLU A 1 106 ? -9.832 12.121 19.515 1.00 89.56 106 GLU A N 1
ATOM 817 C CA . GLU A 1 106 ? -11.155 12.397 18.947 1.00 89.56 106 GLU A CA 1
ATOM 818 C C . GLU A 1 106 ? -12.250 11.616 19.676 1.00 89.56 106 GLU A C 1
ATOM 820 O O . GLU A 1 106 ? -13.125 12.213 20.301 1.00 89.56 106 GLU A O 1
ATOM 825 N N . LEU A 1 107 ? -12.175 10.280 19.672 1.00 93.50 107 LEU A N 1
ATOM 826 C CA . LEU A 1 107 ? -13.247 9.434 20.197 1.00 93.50 107 LEU A CA 1
ATOM 827 C C . LEU A 1 107 ? -13.342 9.495 21.724 1.00 93.50 107 LEU A C 1
ATOM 829 O O . LEU A 1 107 ? -14.436 9.641 22.273 1.00 93.50 107 LEU A O 1
ATOM 833 N N . LEU A 1 108 ? -12.217 9.370 22.435 1.00 92.44 108 LEU A N 1
ATOM 834 C CA . LEU A 1 108 ? -12.196 9.487 23.898 1.00 92.44 108 LEU A CA 1
ATOM 835 C C . LEU A 1 108 ? -12.214 10.953 24.363 1.00 92.44 108 LEU A C 1
ATOM 837 O O . LEU A 1 108 ? -12.747 11.255 25.434 1.00 92.44 108 LEU A O 1
ATOM 841 N N . GLY A 1 109 ? -11.658 11.850 23.550 1.00 90.31 109 GLY A N 1
ATOM 842 C CA . GLY A 1 109 ? -11.529 13.273 23.831 1.00 90.31 109 GLY A CA 1
ATOM 843 C C . GLY A 1 109 ? -10.232 13.620 24.564 1.00 90.31 109 GLY A C 1
ATOM 844 O O . GLY A 1 109 ? -9.970 13.139 25.672 1.00 90.31 109 GLY A O 1
ATOM 845 N N . TRP A 1 110 ? -9.464 14.538 23.975 1.00 87.88 110 TRP A N 1
ATOM 846 C CA . TRP A 1 110 ? -8.171 15.009 24.486 1.00 87.88 110 TRP A CA 1
ATOM 847 C C . TRP A 1 110 ? -8.184 15.389 25.971 1.00 87.88 110 TRP A C 1
ATOM 849 O O . TRP A 1 110 ? -7.280 15.023 26.722 1.00 87.88 110 TRP A O 1
ATOM 859 N N . ASP A 1 111 ? -9.220 16.088 26.435 1.00 89.12 111 ASP A N 1
ATOM 860 C CA . ASP A 1 111 ? -9.284 16.606 27.807 1.00 89.12 111 ASP A CA 1
ATOM 861 C C . ASP A 1 111 ? -9.394 15.524 28.880 1.00 89.12 111 ASP A C 1
ATOM 863 O O . ASP A 1 111 ? -9.030 15.761 30.031 1.00 89.12 111 ASP A O 1
ATOM 867 N N . ARG A 1 112 ? -9.826 14.315 28.508 1.00 87.50 112 ARG A N 1
ATOM 868 C CA . ARG A 1 112 ? -9.922 13.174 29.429 1.00 87.50 112 ARG A CA 1
ATOM 869 C C . ARG A 1 112 ? -8.590 12.455 29.627 1.00 87.50 112 ARG A C 1
ATOM 871 O O . ARG A 1 112 ? -8.485 11.580 30.487 1.00 87.50 112 ARG A O 1
ATOM 878 N N . LEU A 1 113 ? -7.577 12.786 28.829 1.00 89.94 113 LEU A N 1
ATOM 879 C CA . LEU A 1 113 ? -6.279 12.129 28.870 1.00 89.94 113 LEU A CA 1
ATOM 880 C C . LEU A 1 113 ? -5.407 12.685 29.997 1.00 89.94 113 LEU A C 1
ATOM 882 O O . LEU A 1 113 ? -5.330 13.894 30.222 1.00 89.94 113 LEU A O 1
ATOM 886 N N . SER A 1 114 ? -4.676 11.790 30.663 1.00 90.44 114 SER A N 1
ATOM 887 C CA . SER A 1 114 ? -3.610 12.182 31.585 1.00 90.44 114 SER A CA 1
ATOM 888 C C . SER A 1 114 ? -2.486 12.908 30.843 1.00 90.44 114 SER A C 1
ATOM 890 O O . SER A 1 114 ? -2.242 12.634 29.667 1.00 90.44 114 SER A O 1
ATOM 892 N N . LEU A 1 115 ? -1.749 13.771 31.549 1.00 92.31 115 LEU A N 1
ATOM 893 C CA . LEU A 1 115 ? -0.614 14.511 30.981 1.00 92.31 115 LEU A CA 1
ATOM 894 C C . LEU A 1 115 ? 0.387 13.580 30.276 1.00 92.31 115 LEU A C 1
ATOM 896 O O . LEU A 1 115 ? 0.710 13.792 29.115 1.00 92.31 115 LEU A O 1
ATOM 900 N N . PHE A 1 116 ? 0.738 12.464 30.919 1.00 91.94 116 PHE A N 1
ATOM 901 C CA . PHE A 1 116 ? 1.587 11.420 30.338 1.00 91.94 116 PHE A CA 1
ATOM 902 C C . PHE A 1 116 ? 1.095 10.903 28.970 1.00 91.94 116 PHE A C 1
ATOM 904 O O . PHE A 1 116 ? 1.889 10.667 28.064 1.00 91.94 116 PHE A O 1
ATOM 911 N N . ARG A 1 117 ? -0.221 10.708 28.794 1.00 89.62 117 ARG A N 1
ATOM 912 C CA . ARG A 1 117 ? -0.781 10.241 27.513 1.00 89.62 117 ARG A CA 1
ATOM 913 C C . ARG A 1 117 ? -0.766 11.345 26.464 1.00 89.62 117 ARG A C 1
ATOM 915 O O . ARG A 1 117 ? -0.450 11.062 25.314 1.00 89.62 117 ARG A O 1
ATOM 922 N N . LYS A 1 118 ? -1.067 12.581 26.872 1.00 91.69 118 LYS A N 1
ATOM 923 C CA . LYS A 1 118 ? -0.992 13.758 26.000 1.00 91.69 118 LYS A CA 1
ATOM 924 C C . LYS A 1 118 ? 0.418 13.935 25.441 1.00 91.69 118 LYS A C 1
ATOM 926 O O . LYS A 1 118 ? 0.572 14.055 24.234 1.00 91.69 118 LYS A O 1
ATOM 931 N N . GLU A 1 119 ? 1.443 13.849 26.287 1.00 91.44 119 GLU A N 1
ATOM 932 C CA . GLU A 1 119 ? 2.849 13.948 25.870 1.00 91.44 119 GLU A CA 1
ATOM 933 C C . GLU A 1 119 ? 3.251 12.838 24.891 1.00 91.44 119 GLU A C 1
ATOM 935 O O . GLU A 1 119 ? 3.919 13.102 23.892 1.00 91.44 119 GLU A O 1
ATOM 940 N N . ARG A 1 120 ? 2.815 11.593 25.124 1.00 89.88 120 ARG A N 1
ATOM 941 C CA . ARG A 1 120 ? 3.098 10.488 24.194 1.00 89.88 120 ARG A CA 1
ATOM 942 C C . ARG A 1 120 ? 2.417 10.665 22.842 1.00 89.88 120 ARG A C 1
ATOM 944 O O . ARG A 1 120 ? 3.042 10.387 21.829 1.00 89.88 120 ARG A O 1
ATOM 951 N N . LEU A 1 121 ? 1.165 11.118 22.826 1.00 88.94 121 LEU A N 1
ATOM 952 C CA . LEU A 1 121 ? 0.423 11.361 21.585 1.00 88.94 121 LEU A CA 1
ATOM 953 C C . LEU A 1 121 ? 0.960 12.570 20.817 1.00 88.94 121 LEU A C 1
ATOM 955 O O . LEU A 1 121 ? 0.990 12.540 19.591 1.00 88.94 121 LEU A O 1
ATOM 959 N N . ALA A 1 122 ? 1.429 13.604 21.522 1.00 86.19 122 ALA A N 1
ATOM 960 C CA . ALA A 1 122 ? 2.049 14.772 20.902 1.00 86.19 122 ALA A CA 1
ATOM 961 C C . ALA A 1 122 ? 3.347 14.412 20.158 1.00 86.19 122 ALA A C 1
ATOM 963 O O . ALA A 1 122 ? 3.628 14.981 19.109 1.00 86.19 122 ALA A O 1
ATOM 964 N N . ASN A 1 123 ? 4.101 13.439 20.677 1.00 85.69 123 ASN A N 1
ATOM 965 C CA . ASN A 1 123 ? 5.325 12.924 20.056 1.00 85.69 123 ASN A CA 1
ATOM 966 C C . ASN A 1 123 ? 5.082 11.730 19.120 1.00 85.69 123 ASN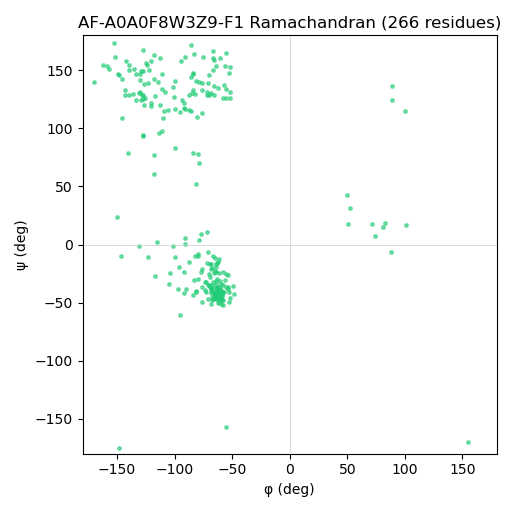 A C 1
ATOM 968 O O . ASN A 1 123 ? 6.034 11.169 18.582 1.00 85.69 123 ASN A O 1
ATOM 972 N N . TRP A 1 124 ? 3.831 11.296 18.960 1.00 84.69 124 TRP A N 1
ATOM 973 C CA . TRP A 1 124 ? 3.496 10.204 18.061 1.00 84.69 124 TRP A CA 1
ATOM 974 C C . TRP A 1 124 ? 3.332 10.727 16.636 1.00 84.69 124 TRP A C 1
ATOM 976 O O . TRP A 1 124 ? 2.618 11.709 16.394 1.00 84.69 124 TRP A O 1
ATOM 986 N N . SER A 1 125 ? 3.957 10.024 15.700 1.00 75.56 125 SER A N 1
ATOM 987 C CA . SER A 1 125 ? 3.796 10.207 14.266 1.00 75.56 125 SER A CA 1
ATOM 988 C C . SER A 1 125 ? 3.364 8.888 13.630 1.00 75.56 125 SER A C 1
ATOM 990 O O . SER A 1 125 ? 3.693 7.809 14.134 1.00 75.56 125 SER A O 1
ATOM 992 N N . TYR A 1 126 ? 2.679 8.983 12.488 1.00 71.88 126 TYR A N 1
ATOM 993 C CA . TYR A 1 126 ? 2.618 7.879 11.528 1.00 71.88 126 TYR A CA 1
ATOM 994 C C . TYR A 1 126 ? 4.050 7.467 11.136 1.00 71.88 126 TYR A C 1
ATOM 996 O O . TYR A 1 126 ? 4.990 8.182 11.489 1.00 71.88 126 TYR A O 1
ATOM 1004 N N . GLY A 1 127 ? 4.206 6.291 10.515 1.00 63.94 127 GLY A N 1
ATOM 1005 C CA . GLY A 1 127 ? 5.485 5.627 10.228 1.00 63.94 127 GLY A CA 1
ATOM 1006 C C . GLY A 1 127 ? 6.509 6.461 9.429 1.00 63.94 127 GLY A C 1
ATOM 1007 O O . GLY A 1 127 ? 6.509 7.685 9.488 1.00 63.94 127 GLY A O 1
ATOM 1008 N N . PRO A 1 128 ? 7.470 5.838 8.732 1.00 63.25 128 PRO A N 1
ATOM 1009 C CA . PRO A 1 128 ? 8.531 6.590 8.058 1.00 63.25 128 PRO A CA 1
ATOM 1010 C C . PRO A 1 128 ? 7.974 7.703 7.148 1.00 63.25 128 PRO A C 1
ATOM 1012 O O . PRO A 1 128 ? 6.852 7.611 6.666 1.00 63.25 128 PRO A O 1
ATOM 1015 N N . GLU A 1 129 ? 8.743 8.778 6.926 1.00 66.38 129 GLU A N 1
ATOM 1016 C CA . GLU A 1 129 ? 8.242 9.948 6.181 1.00 66.38 129 GLU A CA 1
ATOM 1017 C C . GLU A 1 129 ? 7.866 9.636 4.726 1.00 66.38 129 GLU A C 1
ATOM 1019 O O . GLU A 1 129 ? 7.177 10.432 4.095 1.00 66.38 129 GLU A O 1
ATOM 1024 N N . HIS A 1 130 ? 8.301 8.493 4.202 1.00 70.50 130 HIS A N 1
ATOM 1025 C CA . HIS A 1 130 ? 7.877 8.002 2.904 1.00 70.50 130 HIS A CA 1
ATOM 1026 C C . HIS A 1 130 ? 6.546 7.241 2.987 1.00 70.50 130 HIS A C 1
ATOM 1028 O O . HIS A 1 130 ? 6.257 6.524 3.943 1.00 70.50 130 HIS A O 1
ATOM 1034 N N . VAL A 1 131 ? 5.753 7.357 1.933 1.00 81.00 131 VAL A N 1
ATOM 1035 C CA . VAL A 1 131 ? 4.465 6.692 1.746 1.00 81.00 131 VAL A CA 1
ATOM 1036 C C . VAL A 1 131 ? 4.615 5.652 0.641 1.00 81.00 131 VAL A C 1
ATOM 1038 O O . VAL A 1 131 ? 5.397 5.834 -0.292 1.00 81.00 131 VAL A O 1
ATOM 1041 N N . LEU A 1 132 ? 3.889 4.542 0.742 1.00 85.56 132 LEU A N 1
ATOM 1042 C CA . LEU A 1 132 ? 3.902 3.520 -0.300 1.00 85.56 132 LEU A CA 1
ATOM 1043 C C . LEU A 1 132 ? 3.147 4.030 -1.530 1.00 85.56 132 LEU A C 1
ATOM 1045 O O . LEU A 1 132 ? 2.038 4.534 -1.411 1.00 85.56 132 LEU A O 1
ATOM 1049 N N . GLY A 1 133 ? 3.746 3.900 -2.708 1.00 89.62 133 GLY A N 1
ATOM 1050 C CA . GLY A 1 133 ? 3.037 3.937 -3.983 1.00 89.62 133 GLY A CA 1
ATOM 1051 C C . GLY A 1 133 ? 2.814 2.512 -4.470 1.00 89.62 133 GLY A C 1
ATOM 1052 O O . GLY A 1 133 ? 3.706 1.679 -4.324 1.00 89.62 133 GLY A O 1
ATOM 1053 N N . VAL A 1 134 ? 1.655 2.218 -5.054 1.00 92.25 134 VAL A N 1
ATOM 1054 C CA . VAL A 1 134 ? 1.314 0.858 -5.499 1.00 92.25 134 VAL A CA 1
ATOM 1055 C C . VAL A 1 134 ? 1.270 0.800 -7.026 1.00 92.25 134 VAL A C 1
ATOM 1057 O O . VAL A 1 134 ? 0.259 1.190 -7.621 1.00 92.25 134 VAL A O 1
ATOM 1060 N N . PRO A 1 135 ? 2.353 0.352 -7.690 1.00 94.25 135 PRO A N 1
ATOM 1061 C CA . PRO A 1 135 ? 2.292 -0.091 -9.074 1.00 94.25 135 PRO A CA 1
ATOM 1062 C C . PRO A 1 135 ? 1.487 -1.386 -9.185 1.00 94.25 135 PRO A C 1
ATOM 1064 O O . PRO A 1 135 ? 1.767 -2.367 -8.497 1.00 94.25 135 PRO A O 1
ATOM 1067 N N . SER A 1 136 ? 0.537 -1.412 -10.111 1.00 94.81 136 SER A N 1
ATOM 1068 C CA . SER A 1 136 ? -0.277 -2.579 -10.443 1.00 94.81 136 SER A CA 1
ATOM 1069 C C . SER A 1 136 ? -0.234 -2.821 -11.946 1.00 94.81 136 SER A C 1
ATOM 1071 O O . SER A 1 136 ? -0.501 -1.913 -12.730 1.00 94.81 136 SER A O 1
ATOM 1073 N N . PHE A 1 137 ? 0.069 -4.050 -12.357 1.00 95.75 137 PHE A N 1
ATOM 1074 C CA . PHE A 1 137 ? 0.168 -4.443 -13.760 1.00 95.75 137 PHE A CA 1
ATOM 1075 C C . PHE A 1 137 ? -0.633 -5.722 -14.016 1.00 95.75 137 PHE A C 1
ATOM 1077 O O . PHE A 1 137 ? -0.466 -6.732 -13.332 1.00 95.75 137 PHE A O 1
ATOM 1084 N N . ALA A 1 138 ? -1.469 -5.694 -15.050 1.00 97.06 138 ALA A N 1
ATOM 1085 C CA . ALA A 1 138 ? -2.059 -6.876 -15.661 1.00 97.06 138 ALA A CA 1
ATOM 1086 C C . ALA A 1 138 ? -1.179 -7.310 -16.838 1.00 97.06 138 ALA A C 1
ATOM 1088 O O . ALA A 1 138 ? -0.921 -6.525 -17.753 1.00 97.06 138 ALA A O 1
ATOM 1089 N N . LEU A 1 139 ? -0.726 -8.560 -16.820 1.00 97.75 139 LEU A N 1
ATOM 1090 C CA . LEU A 1 139 ? 0.298 -9.074 -17.725 1.00 97.75 139 LEU A CA 1
ATOM 1091 C C . LEU A 1 139 ? -0.207 -10.279 -18.523 1.00 97.75 139 LEU A C 1
ATOM 1093 O O . LEU A 1 139 ? -1.042 -11.065 -18.054 1.00 97.75 139 LEU A O 1
ATOM 1097 N N . HIS A 1 140 ? 0.316 -10.445 -19.737 1.00 98.12 140 HIS A N 1
ATOM 1098 C CA . HIS A 1 140 ? 0.090 -11.649 -20.530 1.00 98.12 140 HIS A CA 1
ATOM 1099 C C . HIS A 1 140 ? 0.861 -12.849 -19.975 1.00 98.12 140 HIS A C 1
ATOM 1101 O O . HIS A 1 140 ? 0.291 -13.935 -19.910 1.00 98.12 140 HIS A O 1
ATOM 1107 N N . GLU A 1 141 ? 2.101 -12.639 -19.547 1.00 97.31 141 GLU A N 1
ATOM 1108 C CA . GLU A 1 141 ? 3.030 -13.640 -19.023 1.00 97.31 141 GLU A CA 1
ATOM 1109 C C . GLU A 1 141 ? 3.724 -13.102 -17.759 1.00 97.31 141 GLU A C 1
ATOM 1111 O O . GLU A 1 141 ? 3.888 -11.883 -17.628 1.00 97.31 141 GLU A O 1
ATOM 1116 N N . PRO A 1 142 ? 4.126 -13.968 -16.806 1.00 96.06 142 PRO A N 1
ATOM 1117 C CA . PRO A 1 142 ? 4.881 -13.523 -15.638 1.00 96.06 142 PRO A CA 1
ATOM 1118 C C . PRO A 1 142 ? 6.272 -13.012 -16.047 1.00 96.06 142 PRO A C 1
ATOM 1120 O O . PRO A 1 142 ? 6.757 -13.372 -17.121 1.00 96.06 142 PRO A O 1
ATOM 1123 N N . PRO A 1 143 ? 6.942 -12.219 -15.197 1.00 96.88 143 PRO A N 1
ATOM 1124 C CA . PRO A 1 143 ? 8.331 -11.835 -15.424 1.00 96.88 143 PRO A CA 1
ATOM 1125 C C . PRO A 1 143 ? 9.237 -13.062 -15.601 1.00 96.88 143 PRO A C 1
ATOM 1127 O O . PRO A 1 143 ? 9.164 -14.007 -14.817 1.00 96.88 143 PRO A O 1
ATOM 1130 N N . ASP A 1 144 ? 10.094 -13.022 -16.619 1.00 97.44 144 ASP A N 1
ATOM 1131 C CA . ASP A 1 144 ? 11.141 -14.009 -16.880 1.00 97.44 144 ASP A CA 1
ATOM 1132 C C . ASP A 1 144 ? 12.511 -13.346 -16.707 1.00 97.44 144 ASP A C 1
ATOM 1134 O O . ASP A 1 144 ? 13.015 -12.645 -17.591 1.00 97.44 144 ASP A O 1
ATOM 1138 N N . TYR A 1 145 ? 13.081 -13.500 -15.514 1.00 97.75 145 TYR A N 1
ATOM 1139 C CA . TYR A 1 145 ? 14.327 -12.857 -15.122 1.00 97.75 145 TYR A CA 1
ATOM 1140 C C . TYR A 1 145 ? 15.532 -13.552 -15.758 1.00 97.75 145 TYR A C 1
ATOM 1142 O O . TYR A 1 145 ? 15.657 -14.774 -15.739 1.00 97.75 145 TYR A O 1
ATOM 1150 N N . LYS A 1 146 ? 16.516 -12.770 -16.221 1.00 97.50 146 LYS A N 1
ATOM 1151 C CA . LYS A 1 146 ? 17.793 -13.294 -16.752 1.00 97.50 146 LYS A CA 1
ATOM 1152 C C . LYS A 1 146 ? 18.487 -14.240 -15.767 1.00 97.50 146 LYS A C 1
ATOM 1154 O O . LYS A 1 146 ? 19.091 -15.236 -16.170 1.00 97.50 146 LYS A O 1
ATOM 1159 N N . SER A 1 147 ? 18.392 -13.936 -14.474 1.00 95.81 147 SER A N 1
ATOM 1160 C CA . SER A 1 147 ? 18.983 -14.725 -13.394 1.00 95.81 147 SER A CA 1
ATOM 1161 C C . SER A 1 147 ? 18.323 -16.094 -13.215 1.00 95.81 147 SER A C 1
ATOM 1163 O O . SER A 1 147 ? 18.966 -16.987 -12.667 1.00 95.81 147 SER A O 1
ATOM 1165 N N . ALA A 1 148 ? 17.120 -16.317 -13.756 1.00 96.69 148 ALA A N 1
ATOM 1166 C CA . ALA A 1 148 ? 16.470 -17.625 -13.745 1.00 96.69 148 ALA A CA 1
ATOM 1167 C C . ALA A 1 148 ? 17.236 -18.696 -14.544 1.00 96.69 148 ALA A C 1
ATOM 1169 O O . ALA A 1 148 ? 17.041 -19.891 -14.336 1.00 96.69 148 ALA A O 1
ATOM 1170 N N . SER A 1 149 ? 18.167 -18.279 -15.413 1.00 96.88 149 SER A N 1
ATOM 1171 C CA . SER A 1 149 ? 19.138 -19.180 -16.047 1.00 96.88 149 SER A CA 1
ATOM 1172 C C . SER A 1 149 ? 20.107 -19.834 -15.051 1.00 96.88 149 SER A C 1
ATOM 1174 O O . SER A 1 149 ? 20.655 -20.896 -15.345 1.00 96.88 149 SER A O 1
ATOM 1176 N N . HIS A 1 150 ? 20.314 -19.217 -13.883 1.00 96.44 150 HIS A N 1
ATOM 1177 C CA . HIS A 1 150 ? 21.105 -19.765 -12.782 1.00 96.44 150 HIS A CA 1
ATOM 1178 C C . HIS A 1 150 ? 20.245 -20.554 -11.793 1.00 96.44 150 HIS A C 1
ATOM 1180 O O . HIS A 1 150 ? 20.670 -21.616 -11.342 1.00 96.44 150 HIS A O 1
ATOM 1186 N N . ASP A 1 151 ? 19.055 -20.040 -11.469 1.00 96.38 151 ASP A N 1
ATOM 1187 C CA . ASP A 1 151 ? 18.088 -20.694 -10.587 1.00 96.38 151 ASP A CA 1
ATOM 1188 C C . ASP A 1 151 ? 16.645 -20.396 -11.044 1.00 96.38 151 ASP A C 1
ATOM 1190 O O . ASP A 1 151 ? 16.176 -19.265 -10.883 1.00 96.38 151 ASP A O 1
ATOM 1194 N N . PRO A 1 152 ? 15.914 -21.383 -11.596 1.00 94.19 152 PRO A N 1
ATOM 1195 C CA . PRO A 1 152 ? 14.566 -21.168 -12.114 1.00 94.19 152 PRO A CA 1
ATOM 1196 C C . PRO A 1 152 ? 13.545 -20.757 -11.041 1.00 94.19 152 PRO A C 1
ATOM 1198 O O . PRO A 1 152 ? 12.508 -20.189 -11.394 1.00 94.19 152 PRO A O 1
ATOM 1201 N N . ASP A 1 153 ? 13.815 -20.993 -9.751 1.00 93.62 153 ASP A N 1
ATOM 1202 C CA . ASP A 1 153 ? 12.911 -20.584 -8.671 1.00 93.62 153 ASP A CA 1
ATOM 1203 C C . ASP A 1 153 ? 12.852 -19.057 -8.502 1.00 93.62 153 ASP A C 1
ATOM 1205 O O . ASP A 1 153 ? 11.874 -18.543 -7.955 1.00 93.62 153 ASP A O 1
ATOM 1209 N N . ILE A 1 154 ? 13.812 -18.310 -9.063 1.00 94.62 154 ILE A N 1
ATOM 1210 C CA . ILE A 1 154 ? 13.792 -16.839 -9.079 1.00 94.62 154 ILE A CA 1
ATOM 1211 C C . ILE A 1 154 ? 12.522 -16.301 -9.753 1.00 94.62 154 ILE A C 1
ATOM 1213 O O . ILE A 1 154 ? 11.897 -15.379 -9.231 1.00 94.62 154 ILE A O 1
ATOM 1217 N N . ASN A 1 155 ? 12.071 -16.918 -10.853 1.00 95.50 155 ASN A N 1
ATOM 1218 C CA . ASN A 1 155 ? 10.826 -16.530 -11.537 1.00 95.50 155 ASN A CA 1
ATOM 1219 C C . ASN A 1 155 ? 9.566 -16.796 -10.698 1.00 95.50 155 ASN A C 1
ATOM 1221 O O . ASN A 1 155 ? 8.466 -16.386 -11.070 1.00 95.50 155 ASN A O 1
ATOM 1225 N N . ARG A 1 156 ? 9.702 -17.506 -9.576 1.00 90.69 156 ARG A N 1
ATOM 1226 C CA . ARG A 1 156 ? 8.610 -17.857 -8.669 1.00 90.69 156 ARG A CA 1
ATOM 1227 C C . ARG A 1 156 ? 8.751 -17.211 -7.296 1.00 90.69 156 ARG A C 1
ATOM 1229 O O . ARG A 1 156 ? 7.902 -17.461 -6.444 1.00 90.69 156 ARG A O 1
ATOM 1236 N N . CYS A 1 157 ? 9.773 -16.386 -7.063 1.00 90.44 157 CYS A N 1
ATOM 1237 C CA . CYS A 1 157 ? 9.945 -15.677 -5.800 1.00 90.44 157 CYS A CA 1
ATOM 1238 C C . CYS A 1 157 ? 8.664 -14.930 -5.411 1.00 90.44 157 CYS A C 1
ATOM 1240 O O . CYS A 1 157 ? 8.074 -14.209 -6.214 1.00 90.44 157 CYS A O 1
ATOM 1242 N N . PHE A 1 158 ? 8.237 -15.103 -4.156 1.00 86.50 158 PHE A N 1
ATOM 1243 C CA . PHE A 1 158 ? 7.036 -14.437 -3.650 1.00 86.50 158 PHE A CA 1
ATOM 1244 C C . PHE A 1 158 ? 7.186 -12.914 -3.675 1.00 86.50 158 PHE A C 1
ATOM 1246 O O . PHE A 1 158 ? 6.230 -12.215 -3.977 1.00 86.50 158 PHE A O 1
ATOM 1253 N N . TYR A 1 159 ? 8.390 -12.415 -3.392 1.00 91.19 159 TYR A N 1
ATOM 1254 C CA . TYR A 1 159 ? 8.710 -10.995 -3.397 1.00 91.19 159 TYR A CA 1
ATOM 1255 C C . TYR A 1 159 ? 10.086 -10.779 -4.022 1.00 91.19 159 TYR A C 1
ATOM 1257 O O . TYR A 1 159 ? 11.058 -11.411 -3.606 1.00 91.19 159 TYR A O 1
ATOM 1265 N N . THR A 1 160 ? 10.165 -9.876 -4.995 1.00 93.00 160 THR A N 1
ATOM 1266 C CA . THR A 1 160 ? 11.383 -9.586 -5.756 1.00 93.00 160 THR A CA 1
ATOM 1267 C C . THR A 1 160 ? 11.641 -8.089 -5.766 1.00 93.00 160 THR A C 1
ATOM 1269 O O . THR A 1 160 ? 10.786 -7.311 -6.185 1.00 93.00 160 THR A O 1
ATOM 1272 N N . ILE A 1 161 ? 12.828 -7.683 -5.325 1.00 94.62 161 ILE A N 1
ATOM 1273 C CA . ILE A 1 161 ? 13.290 -6.296 -5.409 1.00 94.62 161 ILE A CA 1
ATOM 1274 C C . ILE A 1 161 ? 13.972 -6.099 -6.766 1.00 94.62 161 ILE A C 1
ATOM 1276 O O . ILE A 1 161 ? 14.845 -6.881 -7.134 1.00 94.62 161 ILE A O 1
ATOM 1280 N N . VAL A 1 162 ? 13.565 -5.067 -7.503 1.00 95.75 162 VAL A N 1
ATOM 1281 C CA . VAL A 1 162 ? 14.024 -4.766 -8.864 1.00 95.75 162 VAL A CA 1
ATOM 1282 C C . VAL A 1 162 ? 14.533 -3.328 -8.929 1.00 95.75 162 VAL A C 1
ATOM 1284 O O . VAL A 1 162 ? 13.877 -2.425 -8.409 1.00 95.75 162 VAL A O 1
ATOM 1287 N N . GLY A 1 163 ? 15.655 -3.114 -9.625 1.00 94.75 163 GLY A N 1
ATOM 1288 C CA . GLY A 1 163 ? 16.159 -1.776 -9.949 1.00 94.75 163 GLY A CA 1
ATOM 1289 C C . GLY A 1 163 ? 17.296 -1.258 -9.071 1.00 94.75 163 GLY A C 1
ATOM 1290 O O . GLY A 1 163 ? 17.522 -0.052 -9.063 1.00 94.75 163 GLY A O 1
ATOM 1291 N N . PHE A 1 164 ? 17.977 -2.137 -8.330 1.00 94.50 164 PHE A N 1
ATOM 1292 C CA . PHE A 1 164 ? 19.118 -1.776 -7.487 1.00 94.50 164 PHE A CA 1
ATOM 1293 C C . PHE A 1 164 ? 20.244 -2.796 -7.658 1.00 94.50 164 PHE A C 1
ATOM 1295 O O . PHE A 1 164 ? 20.016 -3.997 -7.505 1.00 94.50 164 PHE A O 1
ATOM 1302 N N . GLU A 1 165 ? 21.459 -2.318 -7.910 1.00 93.50 165 GLU A N 1
ATOM 1303 C CA . GLU A 1 165 ? 22.662 -3.152 -8.042 1.00 93.50 165 GLU A CA 1
ATOM 1304 C C . GLU A 1 165 ? 23.468 -3.235 -6.737 1.00 93.50 165 GLU A C 1
ATOM 1306 O O . GLU A 1 165 ? 24.291 -4.134 -6.549 1.00 93.50 165 GLU A O 1
ATOM 1311 N N . ASN A 1 166 ? 23.252 -2.292 -5.818 1.00 93.50 166 ASN A N 1
ATOM 1312 C CA . ASN A 1 166 ? 23.969 -2.189 -4.548 1.00 93.50 166 ASN A CA 1
ATOM 1313 C C . ASN A 1 166 ? 23.118 -1.496 -3.467 1.00 93.50 166 ASN A C 1
ATOM 1315 O O . ASN A 1 166 ? 22.007 -1.018 -3.710 1.00 93.50 166 ASN A O 1
ATOM 1319 N N . HIS A 1 167 ? 23.624 -1.481 -2.232 1.00 92.50 167 HIS A N 1
ATOM 1320 C CA . HIS A 1 167 ? 22.886 -0.928 -1.098 1.00 92.50 167 HIS A CA 1
ATOM 1321 C C . HIS A 1 167 ? 22.892 0.606 -1.074 1.00 92.50 167 HIS A C 1
ATOM 1323 O O . HIS A 1 167 ? 22.013 1.209 -0.453 1.00 92.50 167 HIS A O 1
ATOM 1329 N N . GLU A 1 168 ? 23.878 1.249 -1.699 1.00 95.88 168 GLU A N 1
ATOM 1330 C CA . GLU A 1 168 ? 23.969 2.701 -1.815 1.00 95.88 168 GLU A CA 1
ATOM 1331 C C . GLU A 1 168 ? 22.819 3.252 -2.658 1.00 95.88 168 GLU A C 1
ATOM 1333 O O . GLU A 1 168 ? 22.142 4.170 -2.202 1.00 95.88 168 GLU A O 1
ATOM 1338 N N . GLU A 1 169 ? 22.521 2.638 -3.805 1.00 94.88 169 GLU A N 1
ATOM 1339 C CA . GLU A 1 169 ? 21.384 3.008 -4.662 1.00 94.88 169 GLU A CA 1
ATOM 1340 C C . GLU A 1 169 ? 20.047 2.893 -3.923 1.00 94.88 169 GLU A C 1
ATOM 1342 O O . GLU A 1 169 ? 19.219 3.803 -3.976 1.00 94.88 169 GLU A O 1
ATOM 1347 N N . MET A 1 170 ? 19.847 1.807 -3.167 1.00 92.56 170 MET A N 1
ATOM 1348 C CA . MET A 1 170 ? 18.652 1.642 -2.334 1.00 92.56 170 MET A CA 1
ATOM 1349 C C . MET A 1 170 ? 18.582 2.703 -1.228 1.00 92.56 170 MET A C 1
ATOM 1351 O O . MET A 1 170 ? 17.513 3.245 -0.946 1.00 92.56 170 MET A O 1
ATOM 1355 N N . SER A 1 171 ? 19.716 3.017 -0.598 1.00 93.56 171 SER A N 1
ATOM 1356 C CA . SER A 1 171 ? 19.778 4.041 0.448 1.00 93.56 171 SER A CA 1
ATOM 1357 C C . SER A 1 171 ? 19.452 5.422 -0.113 1.00 93.56 171 SER A C 1
ATOM 1359 O O . SER A 1 171 ? 18.668 6.155 0.486 1.00 93.56 171 SER A O 1
ATOM 1361 N N . GLU A 1 172 ? 20.007 5.770 -1.273 1.00 95.44 172 GLU A N 1
ATOM 1362 C CA . GLU A 1 172 ? 19.735 7.030 -1.956 1.00 95.44 172 GLU A CA 1
ATOM 1363 C C . GLU A 1 172 ? 18.264 7.137 -2.364 1.00 95.44 172 GLU A C 1
ATOM 1365 O O . GLU A 1 172 ? 17.623 8.139 -2.052 1.00 95.44 172 GLU A O 1
ATOM 1370 N N . TYR A 1 173 ? 17.703 6.085 -2.959 1.00 94.69 173 TYR A N 1
ATOM 1371 C CA . TYR A 1 173 ? 16.285 5.994 -3.301 1.00 94.69 173 TYR A CA 1
ATOM 1372 C C . TYR A 1 173 ? 15.376 6.284 -2.096 1.00 94.69 173 TYR A C 1
ATOM 1374 O O . TYR A 1 173 ? 14.488 7.137 -2.164 1.00 94.69 173 TYR A O 1
ATOM 1382 N N . ILE A 1 174 ? 15.642 5.642 -0.953 1.00 91.25 174 ILE A N 1
ATOM 1383 C CA . ILE A 1 174 ? 14.877 5.875 0.275 1.00 91.25 174 ILE A CA 1
ATOM 1384 C C . ILE A 1 174 ? 15.082 7.310 0.781 1.00 91.25 174 ILE A C 1
ATOM 1386 O O . ILE A 1 174 ? 14.111 7.983 1.128 1.00 91.25 174 ILE A O 1
ATOM 1390 N N . LEU A 1 175 ? 16.318 7.816 0.795 1.00 93.38 175 LEU A N 1
ATOM 1391 C CA . LEU A 1 175 ? 16.627 9.175 1.249 1.00 93.38 175 LEU A CA 1
ATOM 1392 C C . LEU A 1 175 ? 15.989 10.261 0.370 1.00 93.38 175 LEU A C 1
ATOM 1394 O O . LEU A 1 175 ? 15.622 11.311 0.897 1.00 93.38 175 LEU A O 1
ATOM 1398 N N . GLN A 1 176 ? 15.815 10.027 -0.933 1.00 95.12 176 GLN A N 1
ATOM 1399 C CA . GLN A 1 176 ? 15.076 10.932 -1.818 1.00 95.12 176 GLN A CA 1
ATOM 1400 C C . GLN A 1 176 ? 13.613 11.055 -1.368 1.00 95.12 176 GLN A C 1
ATOM 1402 O O . GLN A 1 176 ? 13.162 12.174 -1.113 1.00 95.12 176 GLN A O 1
ATOM 1407 N N . ALA A 1 177 ? 12.926 9.925 -1.153 1.00 93.25 177 ALA A N 1
ATOM 1408 C CA . ALA A 1 177 ? 11.546 9.899 -0.662 1.00 93.25 177 ALA A CA 1
ATOM 1409 C C . ALA A 1 177 ? 11.403 10.565 0.718 1.00 93.25 177 ALA A C 1
ATOM 1411 O O . ALA A 1 177 ? 10.530 11.412 0.912 1.00 93.25 177 ALA A O 1
ATOM 1412 N N . TYR A 1 178 ? 12.306 10.259 1.657 1.00 90.00 178 TYR A N 1
ATOM 1413 C CA . TYR A 1 178 ? 12.359 10.929 2.965 1.00 90.00 178 TYR A CA 1
ATOM 1414 C C . TYR A 1 178 ? 12.596 12.438 2.851 1.00 90.00 178 TYR A C 1
ATOM 1416 O O . TYR A 1 178 ? 12.059 13.210 3.638 1.00 90.00 178 TYR A O 1
ATOM 1424 N N . GLY A 1 179 ? 13.406 12.864 1.881 1.00 91.81 179 GLY A N 1
ATOM 1425 C CA . GLY A 1 179 ? 13.700 14.266 1.604 1.00 91.81 179 GLY A CA 1
ATOM 1426 C C . GLY A 1 179 ? 12.592 15.007 0.854 1.00 91.81 179 GLY A C 1
ATOM 1427 O O . GLY A 1 179 ? 12.831 16.126 0.406 1.00 91.81 179 GLY A O 1
ATOM 1428 N N . GLY A 1 180 ? 11.411 14.403 0.680 1.00 92.81 180 GLY A N 1
ATOM 1429 C CA . GLY A 1 180 ? 10.281 15.029 -0.003 1.00 92.81 180 GLY A CA 1
ATOM 1430 C C . GLY A 1 180 ? 10.353 14.963 -1.530 1.00 92.81 180 GLY A C 1
ATOM 1431 O O . GLY A 1 180 ? 9.630 15.698 -2.195 1.00 92.81 180 GLY A O 1
ATOM 1432 N N . ARG A 1 181 ? 11.217 14.113 -2.101 1.00 94.75 181 ARG A N 1
ATOM 1433 C CA . ARG A 1 181 ? 11.402 13.978 -3.552 1.00 94.75 181 ARG A CA 1
ATOM 1434 C C . ARG A 1 181 ? 10.961 12.604 -4.034 1.00 94.75 181 ARG A C 1
ATOM 1436 O O . ARG A 1 181 ? 11.235 11.597 -3.392 1.00 94.75 181 ARG A O 1
ATOM 1443 N N . VAL A 1 182 ? 10.305 12.557 -5.187 1.00 96.56 182 VAL A N 1
ATOM 1444 C CA . VAL A 1 182 ? 10.024 11.289 -5.871 1.00 96.56 182 VAL A CA 1
ATOM 1445 C C . VAL A 1 182 ? 11.355 10.674 -6.311 1.00 96.56 182 VAL A C 1
ATOM 1447 O O . VAL A 1 182 ? 12.142 11.393 -6.930 1.00 96.56 182 VAL A O 1
ATOM 1450 N N . PRO A 1 183 ? 11.635 9.393 -5.999 1.00 96.56 183 PRO A N 1
ATOM 1451 C CA . PRO A 1 183 ? 12.914 8.807 -6.361 1.00 96.56 183 PRO A CA 1
ATOM 1452 C C . PRO A 1 183 ? 13.137 8.764 -7.871 1.00 96.56 183 PRO A C 1
ATOM 1454 O O . PRO A 1 183 ? 12.250 8.345 -8.613 1.00 96.56 183 PRO A O 1
ATOM 1457 N N . GLU A 1 184 ? 14.323 9.161 -8.324 1.00 94.94 184 GLU A N 1
ATOM 1458 C CA . GLU A 1 184 ? 14.665 9.235 -9.752 1.00 94.94 184 GLU A CA 1
ATOM 1459 C C . GLU A 1 184 ? 14.746 7.849 -10.406 1.00 94.94 184 GLU A C 1
ATOM 1461 O O . GLU A 1 184 ? 14.279 7.664 -11.531 1.00 94.94 184 GLU A O 1
ATOM 1466 N N . THR A 1 185 ? 15.296 6.865 -9.688 1.00 94.69 185 THR A N 1
ATOM 1467 C CA . THR A 1 185 ? 15.300 5.458 -10.104 1.00 94.69 185 THR A CA 1
ATOM 1468 C C . THR A 1 185 ? 13.995 4.808 -9.651 1.00 94.69 185 THR A C 1
ATOM 1470 O O . THR A 1 185 ? 13.787 4.668 -8.446 1.00 94.69 185 THR A O 1
ATOM 1473 N N . PRO A 1 186 ? 13.118 4.359 -10.562 1.00 94.94 186 PRO A N 1
ATOM 1474 C CA . PRO A 1 186 ? 11.828 3.783 -10.200 1.00 94.94 186 PRO A CA 1
ATOM 1475 C C . PRO A 1 186 ? 11.960 2.312 -9.782 1.00 94.94 186 PRO A C 1
ATOM 1477 O O . PRO A 1 186 ? 11.279 1.452 -10.321 1.00 94.94 186 PRO A O 1
ATOM 1480 N N . GLY A 1 187 ? 12.860 1.999 -8.848 1.00 95.31 187 GLY A N 1
ATOM 1481 C CA . GLY A 1 187 ? 13.007 0.653 -8.296 1.00 95.31 187 GLY A CA 1
ATOM 1482 C C . GLY A 1 187 ? 11.814 0.274 -7.415 1.00 95.31 187 GLY A C 1
ATOM 1483 O O . GLY A 1 187 ? 11.248 1.129 -6.730 1.00 95.31 187 GLY A O 1
ATOM 1484 N N . ALA A 1 188 ? 11.431 -1.003 -7.425 1.00 95.31 188 ALA A N 1
ATOM 1485 C CA . ALA A 1 188 ? 10.269 -1.506 -6.692 1.00 95.31 188 ALA A CA 1
ATOM 1486 C C . ALA A 1 188 ? 10.531 -2.861 -6.047 1.00 95.31 188 ALA A C 1
ATOM 1488 O O . ALA A 1 188 ? 11.250 -3.704 -6.585 1.00 95.31 188 ALA A O 1
ATOM 1489 N N . GLY A 1 189 ? 9.851 -3.112 -4.932 1.00 94.06 189 GLY A N 1
ATOM 1490 C CA . GLY A 1 189 ? 9.551 -4.477 -4.519 1.00 94.06 189 GLY A CA 1
ATOM 1491 C C . GLY A 1 189 ? 8.283 -4.959 -5.211 1.00 94.06 189 GLY A C 1
ATOM 1492 O O . GLY A 1 189 ? 7.288 -4.249 -5.198 1.00 94.06 189 GLY A O 1
ATOM 1493 N N . THR A 1 190 ? 8.307 -6.136 -5.824 1.00 93.75 190 THR A N 1
ATOM 1494 C CA . THR A 1 190 ? 7.219 -6.664 -6.662 1.00 93.75 190 THR A CA 1
ATOM 1495 C C . THR A 1 190 ? 6.828 -8.074 -6.255 1.00 93.75 190 THR A C 1
ATOM 1497 O O . THR A 1 190 ? 7.668 -8.851 -5.801 1.00 93.75 190 THR A O 1
ATOM 1500 N N . TRP A 1 191 ? 5.558 -8.423 -6.443 1.00 91.44 191 TRP A N 1
ATOM 1501 C CA . TRP A 1 191 ? 5.033 -9.766 -6.220 1.00 91.44 191 TRP A CA 1
ATOM 1502 C C . TRP A 1 191 ? 3.931 -10.109 -7.224 1.00 91.44 191 TRP A C 1
ATOM 1504 O O . TRP A 1 191 ? 3.091 -9.282 -7.586 1.00 91.44 191 TRP A O 1
ATOM 1514 N N . VAL A 1 192 ? 3.915 -11.370 -7.660 1.00 91.94 192 VAL A N 1
ATOM 1515 C CA . VAL A 1 192 ? 2.957 -11.899 -8.643 1.00 91.94 192 VAL A CA 1
ATOM 1516 C C . VAL A 1 192 ? 2.131 -13.001 -7.984 1.00 91.94 192 VAL A C 1
ATOM 1518 O O . VAL A 1 192 ? 2.365 -14.194 -8.178 1.00 91.94 192 VAL A O 1
ATOM 1521 N N . ASN A 1 193 ? 1.162 -12.604 -7.157 1.00 85.19 193 ASN A N 1
ATOM 1522 C CA . ASN A 1 193 ? 0.379 -13.546 -6.347 1.00 85.19 193 ASN A CA 1
ATOM 1523 C C . ASN A 1 193 ? -0.425 -14.546 -7.188 1.00 85.19 193 ASN A C 1
ATOM 1525 O O . ASN A 1 193 ? -0.679 -15.655 -6.723 1.00 85.19 193 ASN A O 1
ATOM 1529 N N . SER A 1 194 ? -0.753 -14.214 -8.441 1.00 87.62 194 SER A N 1
ATOM 1530 C CA . SER A 1 194 ? -1.439 -15.126 -9.364 1.00 87.62 194 SER A CA 1
ATOM 1531 C C . SER A 1 194 ? -0.635 -16.384 -9.723 1.00 87.62 194 SER A C 1
ATOM 1533 O O . SER A 1 194 ? -1.218 -17.361 -10.191 1.00 87.62 194 SER A O 1
ATOM 1535 N N . LEU A 1 195 ? 0.680 -16.408 -9.463 1.00 88.25 195 LEU A N 1
ATOM 1536 C CA . LEU A 1 195 ? 1.498 -17.625 -9.559 1.00 88.25 195 LEU A CA 1
ATOM 1537 C C . LEU A 1 195 ? 1.189 -18.641 -8.449 1.00 88.25 195 LEU A C 1
ATOM 1539 O O . LEU A 1 195 ? 1.422 -19.837 -8.625 1.00 88.25 195 LEU A O 1
ATOM 1543 N N . TRP A 1 196 ? 0.687 -18.165 -7.310 1.00 87.25 196 TRP A N 1
ATOM 1544 C CA . TRP A 1 196 ? 0.390 -18.965 -6.120 1.00 87.25 196 TRP A CA 1
ATOM 1545 C C . TRP A 1 196 ? -1.108 -19.202 -5.945 1.00 87.25 196 TRP A C 1
ATOM 1547 O O . TRP A 1 196 ? -1.517 -20.280 -5.517 1.00 87.25 196 TRP A O 1
ATOM 1557 N N . ASP A 1 197 ? -1.919 -18.219 -6.328 1.00 86.25 197 ASP A N 1
ATOM 1558 C CA . ASP A 1 197 ? -3.373 -18.278 -6.331 1.00 86.25 197 ASP A CA 1
ATOM 1559 C C . ASP A 1 197 ? -3.916 -17.883 -7.716 1.00 86.25 197 ASP A C 1
ATOM 1561 O O . ASP A 1 197 ? -4.156 -16.701 -7.990 1.00 86.25 197 ASP A O 1
ATOM 1565 N N . PRO A 1 198 ? -4.153 -18.869 -8.604 1.00 86.69 198 PRO A N 1
ATOM 1566 C CA . PRO A 1 198 ? -4.651 -18.616 -9.953 1.00 86.69 198 PRO A CA 1
ATOM 1567 C C . PRO A 1 198 ? -6.028 -17.943 -10.007 1.00 86.69 198 PRO A C 1
ATOM 1569 O O . PRO A 1 198 ? -6.424 -17.501 -11.080 1.00 86.69 198 PRO A O 1
ATOM 1572 N N . SER A 1 199 ? -6.775 -17.862 -8.897 1.00 85.62 199 SER A N 1
ATOM 1573 C CA . SER A 1 199 ? -8.077 -17.183 -8.873 1.00 85.62 199 SER A CA 1
ATOM 1574 C C . SER A 1 199 ? -7.967 -15.655 -8.956 1.00 85.62 199 SER A C 1
ATOM 1576 O O . SER A 1 199 ? -8.946 -14.988 -9.292 1.00 85.62 199 SER A O 1
ATOM 1578 N N . GLN A 1 200 ? -6.775 -15.097 -8.713 1.00 82.88 200 GLN A N 1
ATOM 1579 C CA . GLN A 1 200 ? -6.520 -13.652 -8.741 1.00 82.88 200 GLN A CA 1
ATOM 1580 C C . GLN A 1 200 ? -6.331 -13.084 -10.154 1.00 82.88 200 GLN A C 1
ATOM 1582 O O . GLN A 1 200 ? -6.271 -11.866 -10.321 1.00 82.88 200 GLN A O 1
ATOM 1587 N N . ALA A 1 201 ? -6.242 -13.937 -11.178 1.00 87.25 201 ALA A N 1
ATOM 1588 C CA . ALA A 1 201 ? -6.101 -13.521 -12.568 1.00 87.25 201 ALA A CA 1
ATOM 1589 C C . ALA A 1 201 ? -6.953 -14.398 -13.505 1.00 87.25 201 ALA A C 1
ATOM 1591 O O . ALA A 1 201 ? -7.222 -15.560 -13.202 1.00 87.25 201 ALA A O 1
ATOM 1592 N N . PRO A 1 202 ? -7.370 -13.890 -14.680 1.00 93.06 202 PRO A N 1
ATOM 1593 C CA . PRO A 1 202 ? -7.957 -14.734 -15.716 1.00 93.06 202 PRO A CA 1
ATOM 1594 C C . PRO A 1 202 ? -7.015 -15.884 -16.129 1.00 93.06 202 PRO A C 1
ATOM 1596 O O . PRO A 1 202 ? -5.793 -15.726 -16.056 1.00 93.06 202 PRO A O 1
ATOM 1599 N N . PRO A 1 203 ? -7.543 -17.017 -16.636 1.00 94.00 203 PRO A N 1
ATOM 1600 C CA . PRO A 1 203 ? -6.717 -18.147 -17.055 1.00 94.00 203 PRO A CA 1
ATOM 1601 C C . PRO A 1 203 ? -5.590 -17.745 -18.014 1.00 94.00 203 PRO A C 1
ATOM 1603 O O . PRO A 1 203 ? -5.826 -17.132 -19.058 1.00 94.00 203 PRO A O 1
ATOM 1606 N N . GLY A 1 204 ? -4.355 -18.106 -17.654 1.00 92.69 204 GLY A N 1
ATOM 1607 C CA . GLY A 1 204 ? -3.160 -17.812 -18.446 1.00 92.69 204 GLY A CA 1
ATOM 1608 C C . GLY A 1 204 ? -2.742 -16.338 -18.455 1.00 92.69 204 GLY A C 1
ATOM 1609 O O . GLY A 1 204 ? -2.009 -15.949 -19.359 1.00 92.69 204 GLY A O 1
ATOM 1610 N N . LYS A 1 205 ? -3.226 -15.522 -17.509 1.00 95.88 205 LYS A N 1
ATOM 1611 C CA . LYS A 1 205 ? -2.811 -14.128 -17.275 1.00 95.88 205 LYS A CA 1
ATOM 1612 C C . LYS A 1 205 ? -2.213 -13.971 -15.889 1.00 95.88 205 LYS A C 1
ATOM 1614 O O . LYS A 1 205 ? -2.396 -14.834 -15.036 1.00 95.88 205 LYS A O 1
ATOM 1619 N N . GLN A 1 206 ? -1.489 -12.876 -15.683 1.00 94.38 206 GLN A N 1
ATOM 1620 C CA . GLN A 1 206 ? -0.847 -12.585 -14.406 1.00 94.38 206 GLN A CA 1
ATOM 1621 C C . GLN A 1 206 ? -1.215 -11.193 -13.908 1.00 94.38 206 GLN A C 1
ATOM 1623 O O . GLN A 1 206 ? -1.447 -10.277 -14.698 1.00 94.38 206 GLN A O 1
ATOM 1628 N N . VAL A 1 207 ? -1.254 -11.049 -12.588 1.00 91.69 207 VAL A N 1
ATOM 1629 C CA . VAL A 1 207 ? -1.410 -9.763 -11.912 1.00 91.69 207 VAL A CA 1
ATOM 1630 C C . VAL A 1 207 ? -0.198 -9.568 -11.021 1.00 91.69 207 VAL A C 1
ATOM 1632 O O . VAL A 1 207 ? 0.078 -10.389 -10.145 1.00 91.69 207 VAL A O 1
ATOM 1635 N N . MET A 1 208 ? 0.521 -8.479 -11.259 1.00 92.31 208 MET A N 1
ATOM 1636 C CA . MET A 1 208 ? 1.637 -8.060 -10.431 1.00 92.31 208 MET A CA 1
ATOM 1637 C C . MET A 1 208 ? 1.268 -6.787 -9.690 1.00 92.31 208 MET A C 1
ATOM 1639 O O . MET A 1 208 ? 0.734 -5.851 -10.285 1.00 92.31 208 MET A O 1
ATOM 1643 N N . ASN A 1 209 ? 1.573 -6.764 -8.399 1.00 91.94 209 ASN A N 1
ATOM 1644 C CA . ASN A 1 209 ? 1.577 -5.545 -7.611 1.00 91.94 209 ASN A CA 1
ATOM 1645 C C . ASN A 1 209 ? 2.970 -5.334 -7.033 1.00 91.94 209 ASN A C 1
ATOM 1647 O O . ASN A 1 209 ? 3.753 -6.276 -6.892 1.00 91.94 209 ASN A O 1
ATOM 1651 N N . GLY A 1 210 ? 3.272 -4.094 -6.694 1.00 89.75 210 GLY A N 1
ATOM 1652 C CA . GLY A 1 210 ? 4.519 -3.761 -6.045 1.00 89.75 210 GLY A CA 1
ATOM 1653 C C . GLY A 1 210 ? 4.385 -2.580 -5.111 1.00 89.75 210 GLY A C 1
ATOM 1654 O O . GLY A 1 210 ? 3.300 -2.031 -4.918 1.00 89.75 210 GLY A O 1
ATOM 1655 N N . TRP A 1 211 ? 5.526 -2.182 -4.568 1.00 93.69 211 TRP A N 1
ATOM 1656 C CA . TRP A 1 211 ? 5.683 -0.984 -3.771 1.00 93.69 211 TRP A CA 1
ATOM 1657 C C . TRP A 1 211 ? 6.821 -0.127 -4.303 1.00 93.69 211 TRP A C 1
ATOM 1659 O O . TRP A 1 211 ? 7.967 -0.575 -4.404 1.00 93.69 211 TRP A O 1
ATOM 1669 N N . PHE A 1 212 ? 6.474 1.126 -4.577 1.00 94.69 212 PHE A N 1
ATOM 1670 C CA . PHE A 1 212 ? 7.395 2.249 -4.585 1.00 94.69 212 PHE A CA 1
ATOM 1671 C C . PHE A 1 212 ? 7.372 2.937 -3.222 1.00 94.69 212 PHE A C 1
ATOM 1673 O O . PHE A 1 212 ? 6.385 2.872 -2.491 1.00 94.69 212 PHE A O 1
ATOM 1680 N N . PHE A 1 213 ? 8.436 3.661 -2.915 1.00 92.94 213 PHE A N 1
ATOM 1681 C CA . PHE A 1 213 ? 8.501 4.564 -1.783 1.00 92.94 213 PHE A CA 1
ATOM 1682 C C . PHE A 1 213 ? 8.509 5.996 -2.301 1.00 92.94 213 PHE A C 1
ATOM 1684 O O . PHE A 1 213 ? 9.428 6.429 -2.988 1.00 92.94 213 PHE A O 1
ATOM 1691 N N . PHE A 1 214 ? 7.456 6.728 -1.977 1.00 93.81 214 PHE A N 1
ATOM 1692 C CA . PHE A 1 214 ? 7.232 8.098 -2.403 1.00 93.81 214 PHE A CA 1
ATOM 1693 C C . PHE A 1 214 ? 7.293 9.063 -1.222 1.00 93.81 214 PHE A C 1
ATOM 1695 O O . PHE A 1 214 ? 7.148 8.642 -0.076 1.00 93.81 214 PHE A O 1
ATOM 1702 N N . PRO A 1 215 ? 7.505 10.365 -1.461 1.00 93.56 215 PRO A N 1
ATOM 1703 C CA . PRO A 1 215 ? 7.332 11.357 -0.410 1.00 93.56 215 PRO A CA 1
ATOM 1704 C C . PRO A 1 215 ? 5.860 11.459 0.018 1.00 93.56 215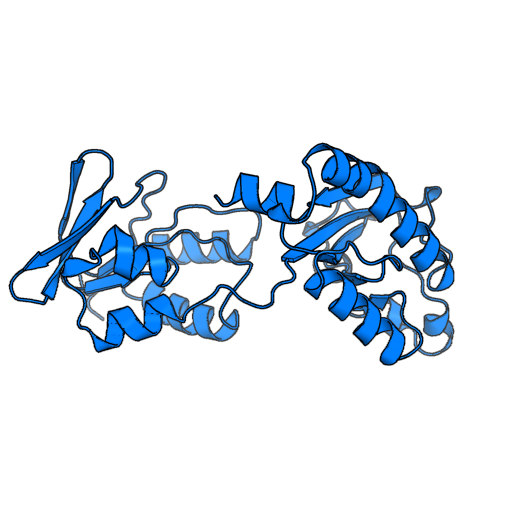 PRO A C 1
ATOM 1706 O O . PRO A 1 215 ? 4.958 10.977 -0.674 1.00 93.56 215 PRO A O 1
ATOM 1709 N N . LYS A 1 216 ? 5.605 12.122 1.154 1.00 90.19 216 LYS A N 1
ATOM 1710 C CA . LYS A 1 216 ? 4.241 12.475 1.590 1.00 90.19 216 LYS A CA 1
ATOM 1711 C C . LYS A 1 216 ? 3.506 13.214 0.473 1.00 90.19 216 LYS A C 1
ATOM 1713 O O . LYS A 1 216 ? 4.122 13.996 -0.253 1.00 90.19 216 LYS A O 1
ATOM 1718 N N . ALA A 1 217 ? 2.188 13.040 0.377 1.00 90.25 217 ALA A N 1
ATOM 1719 C CA . ALA A 1 217 ? 1.421 13.672 -0.692 1.00 90.25 217 ALA A CA 1
ATOM 1720 C C . ALA A 1 217 ? 1.567 15.201 -0.693 1.00 90.25 217 ALA A C 1
ATOM 1722 O O . ALA A 1 217 ? 1.667 15.807 -1.754 1.00 90.25 217 ALA A O 1
ATOM 1723 N N . SER A 1 218 ? 1.680 15.814 0.489 1.00 91.00 218 SER A N 1
ATOM 1724 C CA . SER A 1 218 ? 1.879 17.256 0.665 1.00 91.00 218 SER A CA 1
ATOM 1725 C C . SER A 1 218 ? 3.208 17.807 0.129 1.00 91.00 218 SER A C 1
ATOM 1727 O O . SER A 1 218 ? 3.388 19.022 0.123 1.00 91.00 218 SER A O 1
ATOM 1729 N N . CYS A 1 219 ? 4.171 16.955 -0.237 1.00 93.44 219 CYS A N 1
ATOM 1730 C CA . CYS A 1 219 ? 5.463 17.396 -0.770 1.00 93.44 219 CYS A CA 1
ATOM 1731 C C . CYS A 1 219 ? 5.385 17.856 -2.231 1.00 93.44 219 CYS A C 1
ATOM 1733 O O . CYS A 1 219 ? 6.269 18.591 -2.661 1.00 93.44 219 CYS A O 1
ATOM 1735 N N . LEU A 1 220 ? 4.357 17.425 -2.966 1.00 94.69 220 LEU A N 1
ATOM 1736 C CA . LEU A 1 220 ? 4.140 17.724 -4.382 1.00 94.69 220 LEU A CA 1
ATOM 1737 C C . LEU A 1 220 ? 2.754 18.359 -4.583 1.00 94.69 220 LEU A C 1
ATOM 1739 O O . LEU A 1 220 ? 1.838 18.153 -3.780 1.00 94.69 220 LEU A O 1
ATOM 1743 N N . THR A 1 221 ? 2.576 19.111 -5.667 1.00 95.94 221 THR A N 1
ATOM 1744 C CA . THR A 1 221 ? 1.256 19.605 -6.082 1.00 95.94 221 THR A CA 1
ATOM 1745 C C . THR A 1 221 ? 0.419 18.487 -6.721 1.00 95.94 221 THR A C 1
ATOM 1747 O O . THR A 1 221 ? 0.960 17.466 -7.152 1.00 95.94 221 THR A O 1
ATOM 1750 N N . PRO A 1 222 ? -0.917 18.643 -6.811 1.00 94.38 222 PRO A N 1
ATOM 1751 C CA . PRO A 1 222 ? -1.765 17.682 -7.516 1.00 94.38 222 PRO A CA 1
ATOM 1752 C C . PRO A 1 222 ? -1.318 17.414 -8.961 1.00 94.38 222 PRO A C 1
ATOM 1754 O O . PRO A 1 222 ? -1.361 16.271 -9.404 1.00 94.38 222 PRO A O 1
ATOM 1757 N N . GLU A 1 223 ? -0.857 18.443 -9.672 1.00 96.25 223 GLU A N 1
ATOM 1758 C CA . GLU A 1 223 ? -0.382 18.339 -11.055 1.00 96.25 223 GLU A CA 1
ATOM 1759 C C . GLU A 1 223 ? 0.924 17.536 -11.143 1.00 96.25 223 GLU A C 1
ATOM 1761 O O . GLU A 1 223 ? 1.058 16.672 -12.005 1.00 96.25 223 GLU A O 1
ATOM 1766 N N . GLU A 1 224 ? 1.858 17.748 -10.211 1.00 97.19 224 GLU A N 1
ATOM 1767 C CA . GLU A 1 224 ? 3.090 16.953 -10.130 1.00 97.19 224 GLU A CA 1
ATOM 1768 C C . GLU A 1 224 ? 2.781 15.475 -9.837 1.00 97.19 224 GLU A C 1
ATOM 1770 O O . GLU A 1 224 ? 3.409 14.577 -10.399 1.00 97.19 224 GLU A O 1
ATOM 1775 N N . TRP A 1 225 ? 1.774 15.190 -9.003 1.00 96.31 225 TRP A N 1
ATOM 1776 C CA . TRP A 1 225 ? 1.309 13.817 -8.784 1.00 96.31 225 TRP A CA 1
ATOM 1777 C C . TRP A 1 225 ? 0.645 13.197 -10.011 1.00 96.31 225 TRP A C 1
ATOM 1779 O O . TRP A 1 225 ? 0.788 11.989 -10.221 1.00 96.31 225 TRP A O 1
ATOM 1789 N N . ASP A 1 226 ? -0.071 13.983 -10.812 1.00 95.69 226 ASP A N 1
ATOM 1790 C CA . ASP A 1 226 ? -0.640 13.512 -12.074 1.00 95.69 226 ASP A CA 1
ATOM 1791 C C . ASP A 1 226 ? 0.475 13.135 -13.065 1.00 95.69 226 ASP A C 1
ATOM 1793 O O . ASP A 1 226 ? 0.392 12.078 -13.698 1.00 95.69 226 ASP A O 1
ATOM 1797 N N . ASP A 1 227 ? 1.560 13.914 -13.117 1.00 96.62 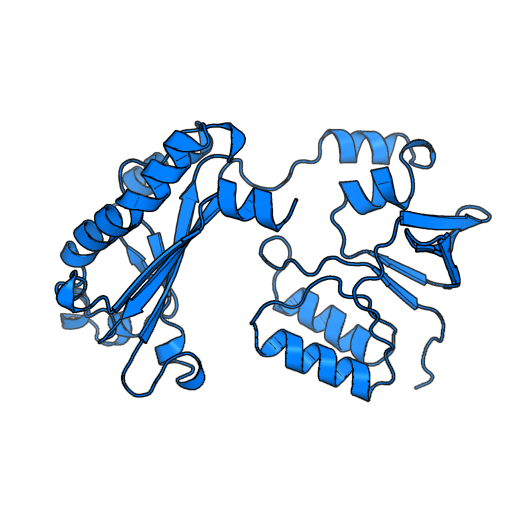227 ASP A N 1
ATOM 1798 C CA . ASP A 1 227 ? 2.745 13.595 -13.918 1.00 96.62 227 ASP A CA 1
ATOM 1799 C C . ASP A 1 227 ? 3.446 12.316 -13.432 1.00 96.62 227 ASP A C 1
ATOM 1801 O O . ASP A 1 227 ? 3.804 11.456 -14.245 1.00 96.62 227 ASP A O 1
ATOM 1805 N N . VAL A 1 228 ? 3.601 12.133 -12.114 1.00 97.12 228 VAL A N 1
ATOM 1806 C CA . VAL A 1 228 ? 4.126 10.880 -11.537 1.00 97.12 228 VAL A CA 1
ATOM 1807 C C . VAL A 1 228 ? 3.233 9.704 -11.927 1.00 97.12 228 VAL A C 1
ATOM 1809 O O . VAL A 1 228 ? 3.729 8.682 -12.401 1.00 97.12 228 VAL A O 1
ATOM 1812 N N . ARG A 1 229 ? 1.909 9.847 -11.792 1.00 95.06 229 ARG A N 1
ATOM 1813 C CA . ARG A 1 229 ? 0.950 8.789 -12.134 1.00 95.06 229 ARG A CA 1
ATOM 1814 C C . ARG A 1 229 ? 1.047 8.387 -13.606 1.00 95.06 229 ARG A C 1
ATOM 1816 O O . ARG A 1 229 ? 0.941 7.202 -13.911 1.00 95.06 229 ARG A O 1
ATOM 1823 N N . ALA A 1 230 ? 1.238 9.356 -14.498 1.00 95.31 230 ALA A N 1
ATOM 1824 C CA . ALA A 1 230 ? 1.286 9.121 -15.935 1.00 95.31 230 ALA A CA 1
ATOM 1825 C C . ALA A 1 230 ? 2.582 8.442 -16.401 1.00 95.31 230 ALA A C 1
ATOM 1827 O O . ALA A 1 230 ? 2.541 7.689 -17.368 1.00 95.31 230 ALA A O 1
ATOM 1828 N N . ASN A 1 231 ? 3.715 8.698 -15.737 1.00 96.19 231 ASN A N 1
ATOM 1829 C CA . ASN A 1 231 ? 5.029 8.355 -16.292 1.00 96.19 231 ASN A CA 1
ATOM 1830 C C . ASN A 1 231 ? 5.826 7.329 -15.472 1.00 96.19 231 ASN A C 1
ATOM 1832 O O . ASN A 1 231 ? 6.674 6.624 -16.023 1.00 96.19 231 ASN A O 1
ATOM 1836 N N . TYR A 1 232 ? 5.604 7.231 -14.159 1.00 97.81 232 TYR A N 1
ATOM 1837 C CA . TYR A 1 232 ? 6.519 6.495 -13.279 1.00 97.81 232 TYR A CA 1
ATOM 1838 C C . TYR A 1 232 ? 6.481 4.976 -13.503 1.00 97.81 232 TYR A C 1
ATOM 1840 O O . TYR A 1 232 ? 7.523 4.321 -13.487 1.00 97.81 232 TYR A O 1
ATOM 1848 N N . ASN A 1 233 ? 5.302 4.421 -13.808 1.00 97.25 233 ASN A N 1
ATOM 1849 C CA . ASN A 1 233 ? 5.157 3.012 -14.188 1.00 97.25 233 ASN A CA 1
ATOM 1850 C C . ASN A 1 233 ? 5.910 2.667 -15.478 1.00 97.25 233 ASN A C 1
ATOM 1852 O O . ASN A 1 233 ? 6.522 1.605 -15.549 1.00 97.25 233 ASN A O 1
ATOM 1856 N N . ASP A 1 234 ? 5.897 3.546 -16.484 1.00 97.19 234 ASP A N 1
ATOM 1857 C CA . ASP A 1 234 ? 6.639 3.323 -17.730 1.00 97.19 234 ASP A CA 1
ATOM 1858 C C . ASP A 1 234 ? 8.155 3.388 -17.490 1.00 97.19 234 ASP A C 1
ATOM 1860 O O . ASP A 1 234 ? 8.912 2.586 -18.045 1.00 97.19 234 ASP A O 1
ATOM 1864 N N . GLY A 1 235 ? 8.600 4.291 -16.607 1.00 97.94 235 GLY A N 1
ATOM 1865 C CA . GLY A 1 235 ? 9.980 4.330 -16.123 1.00 97.94 235 GLY A CA 1
ATOM 1866 C C . GLY A 1 235 ? 10.385 3.021 -15.442 1.00 97.94 235 GLY A C 1
ATOM 1867 O O . GLY A 1 235 ? 11.424 2.447 -15.779 1.00 97.94 235 GLY A O 1
ATOM 1868 N N . PHE A 1 236 ? 9.543 2.513 -14.537 1.00 98.19 236 PHE A N 1
ATOM 1869 C CA . PHE A 1 236 ? 9.769 1.225 -13.883 1.00 98.19 236 PHE A CA 1
ATOM 1870 C C . PHE A 1 236 ? 9.780 0.070 -14.879 1.00 98.19 236 PHE A C 1
ATOM 1872 O O . PHE A 1 236 ? 10.690 -0.746 -14.840 1.00 98.19 236 PHE A O 1
ATOM 1879 N N . LEU A 1 237 ? 8.819 0.009 -15.802 1.00 98.12 237 LEU A N 1
ATOM 1880 C CA . LEU A 1 237 ? 8.738 -1.051 -16.804 1.00 98.12 237 LEU A CA 1
ATOM 1881 C C . LEU A 1 237 ? 10.007 -1.101 -17.662 1.00 98.12 237 LEU A C 1
ATOM 1883 O O . LEU A 1 237 ? 10.531 -2.181 -17.924 1.00 98.12 237 LEU A O 1
ATOM 1887 N N . LYS A 1 238 ? 10.537 0.064 -18.055 1.00 98.06 238 LYS A N 1
ATOM 1888 C CA . LYS A 1 238 ? 11.802 0.153 -18.789 1.00 98.06 238 LYS A CA 1
ATOM 1889 C C . LYS A 1 238 ? 12.968 -0.416 -17.975 1.00 98.06 238 LYS A C 1
ATOM 1891 O O . LYS A 1 238 ? 13.707 -1.239 -18.508 1.00 98.06 238 LYS A O 1
ATOM 1896 N N . LEU A 1 239 ? 13.108 -0.004 -16.712 1.00 98.00 239 LEU A N 1
ATOM 1897 C CA . LEU A 1 239 ? 14.147 -0.502 -15.804 1.00 98.00 239 LEU A CA 1
ATOM 1898 C C . LEU A 1 239 ? 13.998 -2.010 -15.558 1.00 98.00 239 LEU A C 1
ATOM 1900 O O . LEU A 1 239 ? 14.963 -2.763 -15.614 1.00 98.00 239 LEU A O 1
ATOM 1904 N N . TRP A 1 240 ? 12.775 -2.479 -15.341 1.00 97.75 240 TRP A N 1
ATOM 1905 C CA . TRP A 1 240 ? 12.478 -3.883 -15.096 1.00 97.75 240 TRP A CA 1
ATOM 1906 C C . TRP A 1 240 ? 12.814 -4.766 -16.299 1.00 97.75 240 TRP A C 1
ATOM 1908 O O . TRP A 1 240 ? 13.358 -5.856 -16.116 1.00 97.75 240 TRP A O 1
ATOM 1918 N N . GLY A 1 241 ? 12.595 -4.271 -17.521 1.00 98.06 241 GLY A N 1
ATOM 1919 C CA . GLY A 1 241 ? 13.019 -4.918 -18.763 1.00 98.06 241 GLY A CA 1
ATOM 1920 C C . GLY A 1 241 ? 14.524 -5.221 -18.829 1.00 98.06 241 GLY A C 1
ATOM 1921 O O . GLY A 1 241 ? 14.946 -6.162 -19.506 1.00 98.06 241 GLY A O 1
ATOM 1922 N N . GLU A 1 242 ? 15.355 -4.478 -18.091 1.00 97.69 242 GLU A N 1
ATOM 1923 C CA . GLU A 1 242 ? 16.792 -4.750 -17.989 1.00 97.69 242 GLU A CA 1
ATOM 1924 C C . GLU A 1 242 ? 17.081 -6.039 -17.205 1.00 97.69 242 GLU A C 1
ATOM 1926 O O . GLU A 1 242 ? 18.055 -6.733 -17.510 1.00 97.69 242 GLU A O 1
ATOM 1931 N N . TYR A 1 243 ? 16.207 -6.422 -16.273 1.00 97.44 243 TYR A N 1
ATOM 1932 C CA . TYR A 1 243 ? 16.323 -7.638 -15.461 1.00 97.44 243 TYR A CA 1
ATOM 1933 C C . TYR A 1 243 ? 15.503 -8.803 -16.020 1.00 97.44 243 TYR A C 1
ATOM 1935 O O . TYR A 1 243 ? 15.966 -9.944 -16.001 1.00 97.44 243 TYR A O 1
ATOM 1943 N N . ALA A 1 244 ? 14.310 -8.514 -16.538 1.00 97.88 244 ALA A N 1
ATOM 1944 C CA . ALA A 1 244 ? 13.380 -9.469 -17.125 1.00 97.88 244 ALA A CA 1
ATOM 1945 C C . ALA A 1 244 ? 12.975 -8.990 -18.531 1.00 97.88 244 ALA A C 1
ATOM 1947 O O . ALA A 1 244 ? 12.056 -8.185 -18.654 1.00 97.88 244 ALA A O 1
ATOM 1948 N N . PRO A 1 245 ? 13.644 -9.442 -19.610 1.00 98.06 245 PRO A N 1
ATOM 1949 C CA . PRO A 1 245 ? 13.460 -8.899 -20.962 1.00 98.06 245 PRO A CA 1
ATOM 1950 C C . PRO A 1 245 ? 12.033 -8.964 -21.515 1.00 98.06 245 PRO A C 1
ATOM 1952 O O . PRO A 1 245 ? 11.690 -8.197 -22.413 1.00 98.06 245 PRO A O 1
ATOM 1955 N N . ASN A 1 246 ? 11.203 -9.878 -21.006 1.00 97.81 246 ASN A N 1
ATOM 1956 C CA . ASN A 1 246 ? 9.793 -9.973 -21.378 1.00 97.81 246 ASN A CA 1
ATOM 1957 C C . ASN A 1 246 ? 8.905 -8.934 -20.664 1.00 97.81 246 ASN A C 1
ATOM 1959 O O . ASN A 1 246 ? 7.748 -8.758 -21.046 1.00 97.81 246 ASN A O 1
ATOM 1963 N N . MET A 1 247 ? 9.421 -8.214 -19.666 1.00 97.81 247 MET A N 1
ATOM 1964 C CA . MET A 1 247 ? 8.753 -7.079 -19.026 1.00 97.81 247 MET A CA 1
ATOM 1965 C C . MET A 1 247 ? 8.879 -5.834 -19.900 1.00 97.81 247 MET A C 1
ATOM 1967 O O . MET A 1 247 ? 9.585 -4.878 -19.600 1.00 97.81 247 MET A O 1
ATOM 1971 N N . ALA A 1 248 ? 8.171 -5.878 -21.023 1.00 97.38 248 ALA A N 1
ATOM 1972 C CA . ALA A 1 248 ? 8.060 -4.810 -22.000 1.00 97.38 248 ALA A CA 1
ATOM 1973 C C . ALA A 1 248 ? 6.582 -4.504 -22.284 1.00 97.38 248 ALA A C 1
ATOM 1975 O O . ALA A 1 248 ? 5.685 -5.269 -21.923 1.00 97.38 248 ALA A O 1
ATOM 1976 N N . ARG A 1 249 ? 6.303 -3.375 -22.953 1.00 97.12 249 ARG A N 1
ATOM 1977 C CA . ARG A 1 249 ? 4.928 -2.880 -23.158 1.00 97.12 249 ARG A CA 1
ATOM 1978 C C . ARG A 1 249 ? 4.004 -3.892 -23.848 1.00 97.12 249 ARG A C 1
ATOM 1980 O O . ARG A 1 249 ? 2.815 -3.905 -23.565 1.00 97.12 249 ARG A O 1
ATOM 1987 N N . ASN A 1 250 ? 4.534 -4.759 -24.709 1.00 97.62 250 ASN A N 1
ATOM 1988 C CA . ASN A 1 250 ? 3.770 -5.822 -25.371 1.00 97.62 250 ASN A CA 1
ATOM 1989 C C . ASN A 1 250 ? 3.292 -6.936 -24.422 1.00 97.62 250 ASN A C 1
ATOM 1991 O O . ASN A 1 250 ? 2.359 -7.646 -24.778 1.00 97.62 250 ASN A O 1
ATOM 1995 N N . ASN A 1 251 ? 3.912 -7.102 -23.250 1.00 98.38 251 ASN A N 1
ATOM 1996 C CA . ASN A 1 251 ? 3.458 -8.028 -22.211 1.00 98.38 251 ASN A CA 1
ATOM 1997 C C . ASN A 1 251 ? 2.424 -7.379 -21.266 1.00 98.38 251 ASN A C 1
ATOM 1999 O O . ASN A 1 251 ? 1.722 -8.079 -20.539 1.00 98.38 251 ASN A O 1
ATOM 2003 N N . VAL A 1 252 ? 2.292 -6.049 -21.282 1.00 98.25 252 VAL A N 1
ATOM 2004 C CA . VAL A 1 252 ? 1.381 -5.300 -20.404 1.00 98.25 252 VAL A CA 1
ATOM 2005 C C . VAL A 1 252 ? 0.015 -5.128 -21.066 1.00 98.25 252 VAL A C 1
ATOM 2007 O O . VAL A 1 252 ? -0.124 -4.444 -22.078 1.00 98.25 252 VAL A O 1
ATOM 2010 N N . ILE A 1 253 ? -1.017 -5.702 -20.450 1.00 97.69 253 ILE A N 1
ATOM 2011 C CA . ILE A 1 253 ? -2.422 -5.537 -20.854 1.00 97.69 253 ILE A CA 1
ATOM 2012 C C . ILE A 1 253 ? -2.933 -4.172 -20.405 1.00 97.69 253 ILE A C 1
ATOM 2014 O O . ILE A 1 253 ? -3.548 -3.436 -21.173 1.00 97.69 253 ILE A O 1
ATOM 2018 N N . ALA A 1 254 ? -2.691 -3.861 -19.135 1.00 96.50 254 ALA A N 1
ATOM 2019 C CA . ALA A 1 254 ? -3.053 -2.613 -18.492 1.00 96.50 254 ALA A CA 1
ATOM 2020 C C . ALA A 1 254 ? -2.173 -2.424 -17.261 1.00 96.50 254 ALA A C 1
ATOM 2022 O O . ALA A 1 254 ? -1.722 -3.398 -16.655 1.00 96.50 254 ALA A O 1
ATOM 2023 N N . ASP A 1 255 ? -1.972 -1.179 -16.870 1.00 96.00 255 ASP A N 1
ATOM 2024 C CA . ASP A 1 255 ? -1.259 -0.831 -15.658 1.00 96.00 255 ASP A CA 1
ATOM 2025 C C . ASP A 1 255 ? -1.916 0.372 -14.981 1.00 96.00 255 ASP A C 1
ATOM 2027 O O . ASP A 1 255 ? -2.687 1.121 -15.589 1.00 96.00 255 ASP A O 1
ATOM 2031 N N . ARG A 1 256 ? -1.663 0.504 -13.684 1.00 94.44 256 ARG A N 1
ATOM 2032 C CA . ARG A 1 256 ? -2.117 1.617 -12.860 1.00 94.44 256 ARG A CA 1
ATOM 2033 C C . ARG A 1 256 ? -1.090 1.878 -11.774 1.00 94.44 256 ARG A C 1
ATOM 2035 O O . ARG A 1 256 ? -0.474 0.947 -11.265 1.00 94.44 256 ARG A O 1
ATOM 2042 N N . LEU A 1 257 ? -0.939 3.141 -11.408 1.00 94.88 257 LEU A N 1
ATOM 2043 C CA . LEU A 1 257 ? -0.193 3.550 -10.232 1.00 94.88 257 LEU A CA 1
ATOM 2044 C C . LEU A 1 257 ? -1.148 4.235 -9.258 1.00 94.88 257 LEU A C 1
ATOM 2046 O O . LEU A 1 257 ? -1.861 5.162 -9.645 1.00 94.88 257 LEU A O 1
ATOM 2050 N N . TYR A 1 258 ? -1.158 3.777 -8.010 1.00 92.00 258 TYR A N 1
ATOM 2051 C CA . TYR A 1 258 ? -1.737 4.515 -6.892 1.00 92.00 258 TYR A CA 1
ATOM 2052 C C . TYR A 1 258 ? -0.619 5.292 -6.202 1.00 92.00 258 TYR A C 1
ATOM 2054 O O . TYR A 1 258 ? 0.314 4.695 -5.664 1.00 92.00 258 TYR A O 1
ATOM 2062 N N . THR A 1 259 ? -0.674 6.621 -6.271 1.00 92.81 259 THR A N 1
ATOM 2063 C CA . THR A 1 259 ? 0.338 7.495 -5.661 1.00 92.81 259 THR A CA 1
ATOM 2064 C C . THR A 1 259 ? 0.027 7.772 -4.189 1.00 92.81 259 THR A C 1
ATOM 2066 O O . THR A 1 259 ? -1.071 7.482 -3.709 1.00 92.81 259 THR A O 1
ATOM 2069 N N . ALA A 1 260 ? 0.964 8.407 -3.477 1.00 89.19 260 ALA A N 1
ATOM 2070 C CA . ALA A 1 260 ? 0.730 8.863 -2.106 1.00 89.19 260 ALA A CA 1
ATOM 2071 C C . ALA A 1 260 ? -0.506 9.781 -2.004 1.00 89.19 260 ALA A C 1
ATOM 2073 O O . ALA A 1 260 ? -1.277 9.683 -1.054 1.00 89.19 260 ALA A O 1
ATOM 2074 N N . PHE A 1 2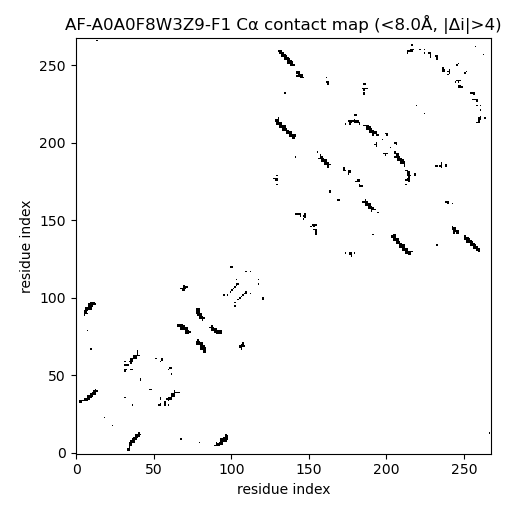61 ? -0.738 10.623 -3.016 1.00 90.25 261 PHE A N 1
ATOM 2075 C CA . PHE A 1 261 ? -1.899 11.513 -3.080 1.00 90.25 261 PHE A CA 1
ATOM 2076 C C . PHE A 1 261 ? -3.224 10.776 -3.294 1.00 90.25 261 PHE A C 1
ATOM 2078 O O . PHE A 1 261 ? -4.244 11.167 -2.726 1.00 90.25 261 PHE A O 1
ATOM 2085 N N . ASP A 1 262 ? -3.221 9.703 -4.087 1.00 86.00 262 ASP A N 1
ATOM 2086 C CA . ASP A 1 262 ? -4.413 8.875 -4.296 1.00 86.00 262 ASP A CA 1
ATOM 2087 C C . ASP A 1 262 ? -4.803 8.129 -3.016 1.00 86.00 262 ASP A C 1
ATOM 2089 O O . ASP A 1 262 ? -5.987 8.032 -2.686 1.00 86.00 262 ASP A O 1
ATOM 2093 N N . ILE A 1 263 ? -3.801 7.632 -2.289 1.00 81.69 263 ILE A N 1
ATOM 2094 C CA . ILE A 1 263 ? -3.981 6.915 -1.027 1.00 81.69 263 ILE A CA 1
ATOM 2095 C C . ILE A 1 263 ? -4.519 7.861 0.052 1.00 81.69 263 ILE A C 1
ATOM 2097 O O . ILE A 1 263 ? -5.521 7.534 0.683 1.00 81.69 263 ILE A O 1
ATOM 2101 N N . GLU A 1 264 ? -3.941 9.057 0.207 1.00 80.50 264 GLU A N 1
ATOM 2102 C CA . GLU A 1 264 ? -4.423 10.061 1.171 1.00 80.50 264 GLU A CA 1
ATOM 2103 C C . GLU A 1 264 ? -5.870 10.481 0.869 1.00 80.50 264 GLU A C 1
ATOM 2105 O O . GLU A 1 264 ? -6.729 10.451 1.742 1.00 80.50 264 GLU A O 1
ATOM 2110 N N . LYS A 1 265 ? -6.212 10.747 -0.398 1.00 78.81 265 LYS A N 1
ATOM 2111 C CA . LYS A 1 265 ? -7.601 11.067 -0.775 1.00 78.81 265 LYS A CA 1
ATOM 2112 C C . LYS A 1 265 ? -8.600 9.955 -0.471 1.00 78.81 265 LYS A C 1
ATOM 2114 O O . LYS A 1 265 ? -9.779 10.247 -0.270 1.00 78.81 265 LYS A O 1
ATOM 2119 N N . LYS A 1 266 ? -8.162 8.699 -0.539 1.00 68.81 266 LYS A N 1
ATOM 2120 C CA . LYS A 1 266 ? -9.023 7.538 -0.330 1.00 68.81 266 LYS A CA 1
ATOM 2121 C C . LYS A 1 266 ? -9.227 7.237 1.152 1.00 68.81 266 LYS A C 1
ATOM 2123 O O . LYS A 1 266 ? -10.337 6.883 1.531 1.00 68.81 266 LYS A O 1
ATOM 2128 N N . ILE A 1 267 ? -8.169 7.359 1.951 1.00 61.97 267 ILE A N 1
ATOM 2129 C CA . ILE A 1 267 ? -8.156 6.958 3.363 1.00 61.97 267 ILE A CA 1
ATOM 2130 C C . ILE A 1 267 ? -8.551 8.123 4.292 1.00 61.97 267 ILE A C 1
ATOM 2132 O O . ILE A 1 267 ? -9.100 7.869 5.362 1.00 61.97 267 ILE A O 1
ATOM 2136 N N . GLY A 1 268 ? -8.379 9.379 3.859 1.00 49.69 268 GLY A N 1
ATOM 2137 C CA . GLY A 1 268 ? -8.672 10.579 4.653 1.00 49.69 268 GLY A CA 1
ATOM 2138 C C . GLY A 1 268 ? -7.481 11.013 5.489 1.00 49.69 268 GLY A C 1
ATOM 2139 O O . GLY A 1 268 ? -7.650 11.112 6.723 1.00 49.69 268 GLY A O 1
#

Foldseek 3Di:
DDAPAFEEEADAPPPPDDDDCVVVVVVLVVDLLHEAYEYADDPDDVVVVVSVVSSVVNVHDYDYPFAWFAFDDDPLATFWTATPVGDIDGGRHYHYPYDPCCHAPGHHNVVSDDPVSNVVVVPDDDDQQWDKKKKKFKFLAQFDFPCCVVPVCQSVDQKDKFQDPDVVLVVQQQVCQSVLHHRPGLIWIKGWCCSVVVVVHDPSITMMMIIHIHGAPVSDDPVVVVVCFVPSSVSVLVRSCVGGVCSDPVGTPDMGMCDNNNVVVVPD

Mean predicted aligned error: 9.84 Å

Radius of gyration: 22.28 Å; Cα contacts (8 Å, |Δi|>4): 427; chains: 1; bounding box: 52×41×62 Å

InterPro domains:
  IPR036188 FAD/NAD(P)-binding domain superfamily [G3DSA:3.50.50.60] (49-125)
  IPR036188 FAD/NAD(P)-binding domain superfamily [SSF51905] (30-112)

Sequence (268 aa):
MAAIPDLVVLGDLHLEQILRPAELFAILLDLSQRFFLHIQDLEHHGELILLASACLNQGVDLRYNSQVSRILTSNGRATGIGLKDGREIKAKIIASNADPRTTFMELLGWDRLSLFRKERLANWSYGPEHVLGVPSFALHEPPDYKSASHDPDINRCFYTIVGFENHEEMSEYILQAYGGRVPETPGAGTWVNSLWDPSQAPPGKQVMNGWFFFPKASCLTPEEWDDVRANYNDGFLKLWGEYAPNMARNNVIADRLYTAFDIEKKIG

Secondary structure (DSSP, 8-state):
----TTEEEE----TTSSS-HHHHHHHHHHHHTT-----S---S-HHHHHHHHHHHHTTPPP--S--EEEEEEETTEEEEEEETTS-EEE-SEEEE-S-HHIIIIIITTGGGS-HHHHHHHHT---SSS-EEEEEEEEESS----GGGGT-GGGGG-SSEEES-SSHHHHHHHHHHHHTT---SS--EEEE-GGGT-GGGSSTT-EEEEEEEEE--GGGS-HHHHHHHHHHHHHHHHHHHHHHSTT-SGGGEEEEEEE-HHHHHHHH-

pLDDT: mean 81.77, std 20.2, range [29.38, 98.38]